Protein AF-0000000072549906 (afdb_homodimer)

pLDDT: mean 95.39, std 4.17, range [76.5, 98.88]

Secondary structure (DSSP, 8-state):
--HHHHHHHHHHHHHHHT-HHHHHHTEEEEEEEEE-SSSTT-EEEESHHHHHHHHHHHHHHTTT--EEEEEEEEEETTEEEEEEEEEEE-TTS-EEEEEEEEEEEEETTEEEEEEEEETTHHHHHHHH-/--HHHHHHHHHHHHHHHT-HHHHHHTEEEEEEEEE-SSSTT-EEEESHHHHHHHHHHHHHHTTT--EEEEEEEEEETTEEEEEEEEEEE-TTS-EEEEEEEEEEEEETTEEEEEEEEETTHHHHHHHH-

InterPro domains:
  IPR032710 NTF2-like domain superfamily [SSF54427] (1-128)
  IPR037401 SnoaL-like domain [PF12680] (10-114)

Organism: Streptococcus suis (strain BM407) (NCBI:txid568814)

Radius of gyration: 18.79 Å; Cα contacts (8 Å, |Δi|>4): 533; chains: 2; bounding box: 38×52×46 Å

Foldseek 3Di:
DDLLVVLVVQLQVCQVVVNLVSNCVQADQQEWEAADADAPLGGIQTGSVSVVVSVVLQCVQQVNFWHKAFPDWDDDDQKIKTWIWIWGAGPVGDIGTWIWIKMFGDDPSHTRYIYIGTPDRVVVRVSSD/DDLLVVLVVQLQVCQVVVNLVSNCVQADQQEWEAADADAPLGGIQTGSVSVVVSVVLQCVQQVNFWHKAFPDWDDDDQKIKTWIWIWGAGPVGDIGTWIWIKMFGDDPSHTRYIYIGTPDRVVVRVSSD

Structure (mmCIF, N/CA/C/O backbone):
data_AF-0000000072549906-model_v1
#
loop_
_entity.id
_entity.type
_entity.pdbx_description
1 polymer 'SnoaL-like domain-containing protein'
#
loop_
_atom_site.group_PDB
_atom_site.id
_atom_site.type_symbol
_atom_site.label_atom_id
_atom_site.label_alt_id
_atom_site.label_comp_id
_atom_site.label_asym_id
_atom_site.label_entity_id
_atom_site.label_seq_id
_atom_site.pdbx_PDB_ins_code
_atom_site.Cartn_x
_atom_site.Cartn_y
_atom_site.Cartn_z
_atom_site.occupancy
_atom_site.B_iso_or_equiv
_atom_site.auth_seq_id
_atom_site.auth_comp_id
_atom_site.auth_asym_id
_atom_site.auth_atom_id
_atom_site.pdbx_PDB_model_num
ATOM 1 N N . MET A 1 1 ? -20.172 -2.719 0.923 1 84.06 1 MET A N 1
ATOM 2 C CA . MET A 1 1 ? -18.828 -2.945 0.388 1 84.06 1 MET A CA 1
ATOM 3 C C . MET A 1 1 ? -18.703 -2.363 -1.016 1 84.06 1 MET A C 1
ATOM 5 O O . MET A 1 1 ? -19.625 -2.457 -1.82 1 84.06 1 MET A O 1
ATOM 9 N N . SER A 1 2 ? -17.578 -1.661 -1.215 1 90.44 2 SER A N 1
ATOM 10 C CA . SER A 1 2 ? -17.391 -1.033 -2.518 1 90.44 2 SER A CA 1
ATOM 11 C C . SER A 1 2 ? -17.188 -2.076 -3.613 1 90.44 2 SER A C 1
ATOM 13 O O . SER A 1 2 ? -16.812 -3.213 -3.332 1 90.44 2 SER A O 1
ATOM 15 N N . THR A 1 3 ? -17.531 -1.772 -4.809 1 95.25 3 THR A N 1
ATOM 16 C CA . THR A 1 3 ? -17.328 -2.646 -5.957 1 95.25 3 THR A CA 1
ATOM 17 C C . THR A 1 3 ? -15.867 -3.072 -6.066 1 95.25 3 THR A C 1
ATOM 19 O O . THR A 1 3 ? -15.57 -4.23 -6.371 1 95.25 3 THR A O 1
ATOM 22 N N . ASN A 1 4 ? -14.977 -2.172 -5.809 1 97.25 4 ASN A N 1
ATOM 23 C CA . ASN A 1 4 ? -13.547 -2.488 -5.867 1 97.25 4 ASN A CA 1
ATOM 24 C C . ASN A 1 4 ? -13.172 -3.566 -4.852 1 97.25 4 ASN A C 1
ATOM 26 O O . ASN A 1 4 ? -12.43 -4.492 -5.172 1 97.25 4 ASN A O 1
ATOM 30 N N . LEU A 1 5 ? -13.672 -3.467 -3.641 1 97.62 5 LEU A N 1
ATOM 31 C CA . LEU A 1 5 ? -13.359 -4.445 -2.605 1 97.62 5 LEU A CA 1
ATOM 32 C C . LEU A 1 5 ? -14.016 -5.789 -2.906 1 97.62 5 LEU A C 1
ATOM 34 O O . LEU A 1 5 ? -13.461 -6.84 -2.578 1 97.62 5 LEU A O 1
ATOM 38 N N . GLU A 1 6 ? -15.141 -5.738 -3.559 1 97.88 6 GLU A N 1
ATOM 39 C CA . GLU A 1 6 ? -15.773 -6.984 -3.979 1 97.88 6 GLU A CA 1
ATOM 40 C C . GLU A 1 6 ? -14.906 -7.734 -4.984 1 97.88 6 GLU A C 1
ATOM 42 O O . GLU A 1 6 ? -14.758 -8.953 -4.902 1 97.88 6 GLU A O 1
ATOM 47 N N . ILE A 1 7 ? -14.398 -6.988 -5.973 1 98.25 7 ILE A N 1
ATOM 48 C CA . ILE A 1 7 ? -13.508 -7.578 -6.969 1 98.25 7 ILE A CA 1
ATOM 49 C C . ILE A 1 7 ? -12.281 -8.164 -6.277 1 98.25 7 ILE A C 1
ATOM 51 O O . ILE A 1 7 ? -11.883 -9.297 -6.551 1 98.25 7 ILE A O 1
ATOM 55 N N . PHE A 1 8 ? -11.719 -7.465 -5.387 1 98.69 8 PHE A N 1
ATOM 56 C CA . PHE A 1 8 ? -10.555 -7.953 -4.652 1 98.69 8 PHE A CA 1
ATOM 57 C C . PHE A 1 8 ? -10.898 -9.219 -3.873 1 98.69 8 PHE A C 1
ATOM 59 O O . PHE A 1 8 ? -10.117 -10.164 -3.842 1 98.69 8 PHE A O 1
ATOM 66 N N . ASN A 1 9 ? -12.016 -9.148 -3.18 1 98.25 9 ASN A N 1
ATOM 67 C CA . ASN A 1 9 ? -12.398 -10.305 -2.381 1 98.25 9 ASN A CA 1
ATOM 68 C C . ASN A 1 9 ? -12.547 -11.555 -3.244 1 98.25 9 ASN A C 1
ATOM 70 O O . ASN A 1 9 ? -12.172 -12.648 -2.822 1 98.25 9 ASN A O 1
ATOM 74 N N . ALA A 1 10 ? -13.102 -11.367 -4.418 1 98.31 10 ALA A N 1
ATOM 75 C CA . ALA A 1 10 ? -13.18 -12.484 -5.348 1 98.31 10 ALA A CA 1
ATOM 76 C C . ALA A 1 10 ? -11.781 -12.984 -5.723 1 98.31 10 ALA A C 1
ATOM 78 O O . ALA A 1 10 ? -11.531 -14.195 -5.727 1 98.31 10 ALA A O 1
ATOM 79 N N . TYR A 1 11 ? -10.922 -12.055 -6.055 1 98.56 11 TYR A N 1
ATOM 80 C CA . TYR A 1 11 ? -9.531 -12.367 -6.344 1 98.56 11 TYR A CA 1
ATOM 81 C C . TYR A 1 11 ? -8.883 -13.109 -5.184 1 98.56 11 TYR A C 1
ATOM 83 O O . TYR A 1 11 ? -8.289 -14.18 -5.375 1 98.56 11 TYR A O 1
ATOM 91 N N . ASN A 1 12 ? -9 -12.57 -4.008 1 98.19 12 ASN A N 1
ATOM 92 C CA . ASN A 1 12 ? -8.367 -13.117 -2.812 1 98.19 12 ASN A CA 1
ATOM 93 C C . ASN A 1 12 ? -8.906 -14.516 -2.49 1 98.19 12 ASN A C 1
ATOM 95 O O . ASN A 1 12 ? -8.133 -15.406 -2.137 1 98.19 12 ASN A O 1
ATOM 99 N N . ASN A 1 13 ? -10.234 -14.688 -2.551 1 97.81 13 ASN A N 1
ATOM 100 C CA . ASN A 1 13 ? -10.844 -15.992 -2.305 1 97.81 13 ASN A CA 1
ATOM 101 C C . ASN A 1 13 ? -10.336 -17.047 -3.283 1 97.81 13 ASN A C 1
ATOM 103 O O . ASN A 1 13 ? -10.062 -18.188 -2.893 1 97.81 13 ASN A O 1
ATOM 107 N N . ALA A 1 14 ? -10.227 -16.672 -4.535 1 97.38 14 ALA A N 1
ATOM 108 C CA . ALA A 1 14 ? -9.703 -17.578 -5.551 1 97.38 14 ALA A CA 1
ATOM 109 C C . ALA A 1 14 ? -8.25 -17.938 -5.27 1 97.38 14 ALA A C 1
ATOM 111 O O . ALA A 1 14 ? -7.844 -19.078 -5.441 1 97.38 14 ALA A O 1
ATOM 112 N N . LEU A 1 15 ? -7.484 -16.969 -4.883 1 94.88 15 LEU A N 1
ATOM 113 C CA . LEU A 1 15 ? -6.082 -17.172 -4.539 1 94.88 15 LEU A CA 1
ATOM 114 C C . LEU A 1 15 ? -5.938 -18.188 -3.402 1 94.88 15 LEU A C 1
ATOM 116 O O . LEU A 1 15 ? -5.156 -19.125 -3.506 1 94.88 15 LEU A O 1
ATOM 120 N N . ILE A 1 16 ? -6.703 -18.031 -2.318 1 93.25 16 ILE A N 1
ATOM 121 C CA . ILE A 1 16 ? -6.68 -18.906 -1.146 1 93.25 16 ILE A CA 1
ATOM 122 C C . ILE A 1 16 ? -7.055 -20.328 -1.551 1 93.25 16 ILE A C 1
ATOM 124 O O . ILE A 1 16 ? -6.449 -21.297 -1.081 1 93.25 16 ILE A O 1
ATOM 128 N N . ALA A 1 17 ? -7.934 -20.406 -2.457 1 94.12 17 ALA A N 1
ATOM 129 C CA . ALA A 1 17 ?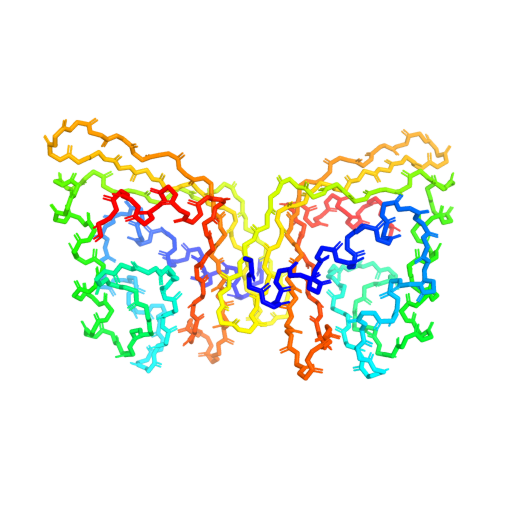 -8.445 -21.719 -2.885 1 94.12 17 ALA A CA 1
ATOM 130 C C . ALA A 1 17 ? -7.512 -22.359 -3.902 1 94.12 17 ALA A C 1
ATOM 132 O O . ALA A 1 17 ? -7.68 -23.531 -4.25 1 94.12 17 ALA A O 1
ATOM 133 N N . GLY A 1 18 ? -6.578 -21.609 -4.43 1 91.25 18 GLY A N 1
ATOM 134 C CA . GLY A 1 18 ? -5.734 -22.094 -5.504 1 91.25 18 GLY A CA 1
ATOM 135 C C . GLY A 1 18 ? -6.469 -22.25 -6.82 1 91.25 18 GLY A C 1
ATOM 136 O O . GLY A 1 18 ? -6.102 -23.094 -7.648 1 91.25 18 GLY A O 1
ATOM 137 N N . ASP A 1 19 ? -7.555 -21.562 -6.957 1 94.62 19 ASP A N 1
ATOM 138 C CA . ASP A 1 19 ? -8.359 -21.578 -8.172 1 94.62 19 ASP A CA 1
ATOM 139 C C . ASP A 1 19 ? -7.91 -20.5 -9.156 1 94.62 19 ASP A C 1
ATOM 141 O O . ASP A 1 19 ? -8.516 -19.422 -9.227 1 94.62 19 ASP A O 1
ATOM 145 N N . PHE A 1 20 ? -6.938 -20.781 -9.953 1 93.25 20 PHE A N 1
ATOM 146 C CA . PHE A 1 20 ? -6.312 -19.781 -10.82 1 93.25 20 PHE A CA 1
ATOM 147 C C . PHE A 1 20 ? -7.27 -19.359 -11.93 1 93.25 20 PHE A C 1
ATOM 149 O O . PHE A 1 20 ? -7.242 -18.203 -12.375 1 93.25 20 PHE A O 1
ATOM 156 N N . ALA A 1 21 ? -8.086 -20.328 -12.414 1 96 21 ALA A N 1
ATOM 157 C CA . ALA A 1 21 ? -9.078 -19.938 -13.414 1 96 21 ALA A CA 1
ATOM 158 C C . ALA A 1 21 ? -9.969 -18.812 -12.906 1 96 21 ALA A C 1
ATOM 160 O O . ALA A 1 21 ? -10.133 -17.781 -13.57 1 96 21 ALA A O 1
ATOM 161 N N . ALA A 1 22 ? -10.539 -18.953 -11.734 1 97.19 22 ALA A N 1
ATOM 162 C CA . ALA A 1 22 ? -11.375 -17.922 -11.109 1 97.19 22 ALA A CA 1
ATOM 163 C C . ALA A 1 22 ? -10.57 -16.656 -10.836 1 97.19 22 ALA A C 1
ATOM 165 O O . ALA A 1 22 ? -11.086 -15.539 -10.969 1 97.19 22 ALA A O 1
ATOM 166 N N . LEU A 1 23 ? -9.336 -16.812 -10.391 1 97.62 23 LEU A N 1
ATOM 167 C CA . LEU A 1 23 ? -8.445 -15.688 -10.125 1 97.62 23 LEU A CA 1
ATOM 168 C C . LEU A 1 23 ? -8.289 -14.82 -11.367 1 97.62 23 LEU A C 1
ATOM 170 O O . LEU A 1 23 ? -8.469 -13.602 -11.312 1 97.62 23 LEU A O 1
ATOM 174 N N . PHE A 1 24 ? -8.008 -15.406 -12.469 1 97.94 24 PHE A N 1
ATOM 175 C CA . PHE A 1 24 ? -7.734 -14.68 -13.703 1 97.94 24 PHE A CA 1
ATOM 176 C C . PHE A 1 24 ? -9.008 -14.055 -14.25 1 97.94 24 PHE A C 1
ATOM 178 O O . PHE A 1 24 ? -8.953 -13.062 -14.984 1 97.94 24 PHE A O 1
ATOM 185 N N . GLU A 1 25 ? -10.164 -14.617 -13.914 1 98 25 GLU A N 1
ATOM 186 C CA . GLU A 1 25 ? -11.43 -14.016 -14.312 1 98 25 GLU A CA 1
ATOM 187 C C . GLU A 1 25 ? -11.594 -12.625 -13.695 1 98 25 GLU A C 1
ATOM 189 O O . GLU A 1 25 ? -12.305 -11.781 -14.242 1 98 25 GLU A O 1
ATOM 194 N N . THR A 1 26 ? -10.93 -12.359 -12.555 1 98.56 26 THR A N 1
ATOM 195 C CA . THR A 1 26 ? -11.031 -11.055 -11.898 1 98.56 26 THR A CA 1
ATOM 196 C C . THR A 1 26 ? -10.109 -10.039 -12.562 1 98.56 26 THR A C 1
ATOM 198 O O . THR A 1 26 ? -10.164 -8.852 -12.25 1 98.56 26 THR A O 1
ATOM 201 N N . MET A 1 27 ? -9.297 -10.461 -13.5 1 98.62 27 MET A N 1
ATOM 202 C CA . MET A 1 27 ? -8.258 -9.609 -14.07 1 98.62 27 MET A CA 1
ATOM 203 C C . MET A 1 27 ? -8.578 -9.25 -15.516 1 98.62 27 MET A C 1
ATOM 205 O O . MET A 1 27 ? -9.203 -10.031 -16.234 1 98.62 27 MET A O 1
ATOM 209 N N . ALA A 1 28 ? -8.172 -8.109 -15.938 1 98.62 28 ALA A N 1
ATOM 210 C CA . ALA A 1 28 ? -8.234 -7.723 -17.344 1 98.62 28 ALA A CA 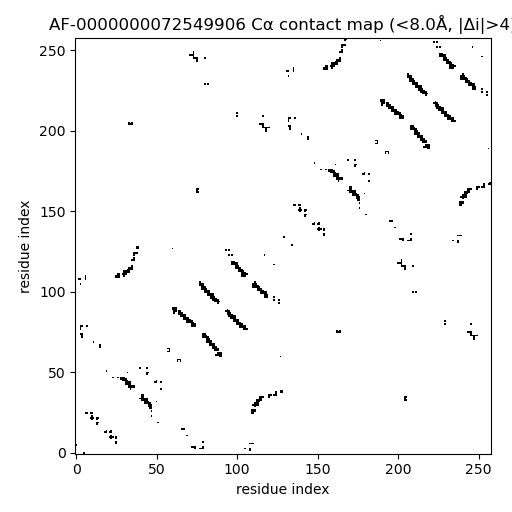1
ATOM 211 C C . ALA A 1 28 ? -7.316 -8.594 -18.188 1 98.62 28 ALA A C 1
ATOM 213 O O . ALA A 1 28 ? -6.297 -9.094 -17.703 1 98.62 28 ALA A O 1
ATOM 214 N N . ASP A 1 29 ? -7.562 -8.688 -19.469 1 97.25 29 ASP A N 1
ATOM 215 C CA . ASP A 1 29 ? -6.75 -9.5 -20.359 1 97.25 29 ASP A CA 1
ATOM 216 C C . ASP A 1 29 ? -5.34 -8.93 -20.5 1 97.25 29 ASP A C 1
ATOM 218 O O . ASP A 1 29 ? -4.375 -9.68 -20.656 1 97.25 29 ASP A O 1
ATOM 222 N N . ASP A 1 30 ? -5.281 -7.633 -20.422 1 97.56 30 ASP A N 1
ATOM 223 C CA . ASP A 1 30 ? -3.984 -6.977 -20.547 1 97.56 30 ASP A CA 1
ATOM 224 C C . ASP A 1 30 ? -3.436 -6.57 -19.188 1 97.56 30 ASP A C 1
ATOM 226 O O . ASP A 1 30 ? -2.799 -5.523 -19.047 1 97.56 30 ASP A O 1
ATOM 230 N N . ILE A 1 31 ? -3.75 -7.316 -18.188 1 98.5 31 ILE A N 1
ATOM 231 C CA . ILE A 1 31 ? -3.254 -7.117 -16.828 1 98.5 31 ILE A CA 1
ATOM 232 C C . ILE A 1 31 ? -1.749 -6.859 -16.859 1 98.5 31 ILE A C 1
ATOM 234 O O . ILE A 1 31 ? -1.021 -7.496 -17.625 1 98.5 31 ILE A O 1
ATOM 238 N N . ILE A 1 32 ? -1.307 -5.887 -16.109 1 98.5 32 ILE A N 1
ATOM 239 C CA . ILE A 1 32 ? 0.109 -5.609 -15.898 1 98.5 32 ILE A CA 1
ATOM 240 C C . ILE A 1 32 ? 0.473 -5.887 -14.438 1 98.5 32 ILE A C 1
ATOM 242 O O . ILE A 1 32 ? -0.136 -5.328 -13.523 1 98.5 32 ILE A O 1
ATOM 246 N N . TRP A 1 33 ? 1.388 -6.707 -14.234 1 98.12 33 TRP A N 1
ATOM 247 C CA . TRP A 1 33 ? 1.886 -7.117 -12.922 1 98.12 33 TRP A CA 1
ATOM 248 C C . TRP A 1 33 ? 3.326 -6.656 -12.719 1 98.12 33 TRP A C 1
ATOM 250 O O . TRP A 1 33 ? 4.227 -7.066 -13.461 1 98.12 33 TRP A O 1
ATOM 260 N N . HIS A 1 34 ? 3.529 -5.762 -11.734 1 98 34 HIS A N 1
ATOM 261 C CA . HIS A 1 34 ? 4.859 -5.227 -11.477 1 98 34 HIS A CA 1
ATOM 262 C C . HIS A 1 34 ? 5.531 -5.961 -10.32 1 98 34 HIS A C 1
ATOM 264 O O . HIS A 1 34 ? 5.316 -5.617 -9.148 1 98 34 HIS A O 1
ATOM 270 N N . GLN A 1 35 ? 6.332 -6.922 -10.656 1 95.19 35 GLN A N 1
ATOM 271 C CA . GLN A 1 35 ? 7.141 -7.66 -9.695 1 95.19 35 GLN A CA 1
ATOM 272 C C . GLN A 1 35 ? 8.422 -6.898 -9.352 1 95.19 35 GLN A C 1
ATOM 274 O O . GLN A 1 35 ? 9.266 -6.668 -10.219 1 95.19 35 GLN A O 1
ATOM 279 N N . PRO A 1 36 ? 8.523 -6.559 -8.102 1 92.62 36 PRO A N 1
ATOM 280 C CA . PRO A 1 36 ? 9.727 -5.812 -7.738 1 92.62 36 PRO A CA 1
ATOM 281 C C . PRO A 1 36 ? 10.961 -6.703 -7.621 1 92.62 36 PRO A C 1
ATOM 283 O O . PRO A 1 36 ? 10.852 -7.93 -7.711 1 92.62 36 PRO A O 1
ATOM 286 N N . GLY A 1 37 ? 12.109 -5.91 -7.434 1 89.31 37 GLY A N 1
ATOM 287 C CA . GLY A 1 37 ? 13.32 -6.617 -7.047 1 89.31 37 GLY A CA 1
ATOM 288 C C . GLY A 1 37 ? 14.289 -6.805 -8.195 1 89.31 37 GLY A C 1
ATOM 289 O O . GLY A 1 37 ? 14.109 -6.23 -9.273 1 89.31 37 GLY A O 1
ATOM 290 N N . ASN A 1 38 ? 15.32 -7.43 -7.805 1 83.81 38 ASN A N 1
ATOM 291 C CA . ASN A 1 38 ? 16.422 -7.758 -8.703 1 83.81 38 ASN A CA 1
ATOM 292 C C . ASN A 1 38 ? 16.672 -9.258 -8.773 1 83.81 38 ASN A C 1
ATOM 294 O O . ASN A 1 38 ? 17.75 -9.734 -8.422 1 83.81 38 ASN A O 1
ATOM 298 N N . HIS A 1 39 ? 15.703 -9.984 -9.117 1 80.94 39 HIS A N 1
ATOM 299 C CA . HIS A 1 39 ? 15.82 -11.43 -9.25 1 80.94 39 HIS A CA 1
ATOM 300 C C . HIS A 1 39 ? 15.258 -11.906 -10.586 1 80.94 39 HIS A C 1
ATOM 302 O O . HIS A 1 39 ? 14.727 -11.109 -11.367 1 80.94 39 HIS A O 1
ATOM 308 N N . SER A 1 40 ? 15.344 -13.117 -10.867 1 76.75 40 SER A N 1
ATOM 309 C CA . SER A 1 40 ? 15.102 -13.664 -12.203 1 76.75 40 SER A CA 1
ATOM 310 C C . SER A 1 40 ? 13.664 -13.43 -12.641 1 76.75 40 SER A C 1
ATOM 312 O O . SER A 1 40 ? 13.383 -13.344 -13.844 1 76.75 40 SER A O 1
ATOM 314 N N . THR A 1 41 ? 12.828 -13.188 -11.695 1 80.19 41 THR A N 1
ATOM 315 C CA . THR A 1 41 ? 11.422 -13.078 -12.07 1 80.19 41 THR A CA 1
ATOM 316 C C . THR A 1 41 ? 10.906 -11.656 -11.82 1 80.19 41 THR A C 1
ATOM 318 O O . THR A 1 41 ? 9.703 -11.422 -11.844 1 80.19 41 THR A O 1
ATOM 321 N N . SER A 1 42 ? 11.883 -10.828 -11.602 1 88.25 42 SER A N 1
ATOM 322 C CA . SER A 1 42 ? 11.484 -9.438 -11.414 1 88.25 42 SER A CA 1
ATOM 323 C C . SER A 1 42 ? 11.102 -8.781 -12.734 1 88.25 42 SER A C 1
ATOM 325 O O . SER A 1 42 ? 11.492 -9.258 -13.805 1 88.25 42 SER A O 1
ATOM 327 N N . GLY A 1 43 ? 10.258 -7.68 -12.602 1 91.88 43 GLY A N 1
ATOM 328 C CA . GLY A 1 43 ? 9.859 -6.918 -13.773 1 91.88 43 GLY A CA 1
ATOM 329 C C . GLY A 1 43 ? 8.375 -7.023 -14.07 1 91.88 43 GLY A C 1
ATOM 330 O O . GLY A 1 43 ? 7.629 -7.664 -13.328 1 91.88 43 GLY A O 1
ATOM 331 N N . ALA A 1 44 ? 8 -6.406 -15.148 1 95.62 44 ALA A N 1
ATOM 332 C CA . ALA A 1 44 ? 6.59 -6.371 -15.516 1 95.62 44 ALA A CA 1
ATOM 333 C C . ALA A 1 44 ? 6.184 -7.637 -16.266 1 95.62 44 ALA A C 1
ATOM 335 O O . ALA A 1 44 ? 6.895 -8.086 -17.172 1 95.62 44 ALA A O 1
ATOM 336 N N . LYS A 1 45 ? 5.168 -8.281 -15.781 1 96.94 45 LYS A N 1
ATOM 337 C CA . LYS A 1 45 ? 4.48 -9.359 -16.484 1 96.94 45 LYS A CA 1
ATOM 338 C C . LYS A 1 45 ? 3.184 -8.867 -17.125 1 96.94 45 LYS A C 1
ATOM 340 O O . LYS A 1 45 ? 2.291 -8.383 -16.422 1 96.94 45 LYS A O 1
ATOM 345 N N . ILE A 1 46 ? 3.092 -9.062 -18.453 1 97.5 46 ILE A N 1
ATOM 346 C CA . ILE A 1 46 ? 1.949 -8.5 -19.156 1 97.5 46 ILE A CA 1
ATOM 347 C C . ILE A 1 46 ? 1.102 -9.625 -19.75 1 97.5 46 ILE A C 1
ATOM 349 O O . ILE A 1 46 ? 1.604 -10.461 -20.5 1 97.5 46 ILE A O 1
ATOM 353 N N . GLY A 1 47 ? -0.128 -9.594 -19.359 1 97.69 47 GLY A N 1
ATOM 354 C CA . GLY A 1 47 ? -1.069 -10.586 -19.875 1 97.69 47 GLY A CA 1
ATOM 355 C C . GLY A 1 47 ? -1.233 -11.781 -18.953 1 97.69 47 GLY A C 1
ATOM 356 O O . GLY A 1 47 ? -0.334 -12.094 -18.172 1 97.69 47 GLY A O 1
ATOM 357 N N . LYS A 1 48 ? -2.324 -12.438 -19.109 1 97.38 48 LYS A N 1
ATOM 358 C CA . LYS A 1 48 ? -2.717 -13.5 -18.188 1 97.38 48 LYS A CA 1
ATOM 359 C C . LYS A 1 48 ? -1.823 -14.727 -18.359 1 97.38 48 LYS A C 1
ATOM 361 O O . LYS A 1 48 ? -1.477 -15.383 -17.375 1 97.38 48 LYS A O 1
ATOM 366 N N . GLU A 1 49 ? -1.461 -15.023 -19.5 1 95.94 49 GLU A N 1
ATOM 367 C CA . GLU A 1 49 ? -0.618 -16.188 -19.75 1 95.94 49 GLU A CA 1
ATOM 368 C C . GLU A 1 49 ? 0.753 -16.031 -19.094 1 95.94 49 GLU A C 1
ATOM 370 O O . GLU A 1 49 ? 1.223 -16.922 -18.391 1 95.94 49 GLU A O 1
ATOM 375 N N . VAL A 1 50 ? 1.352 -14.859 -19.391 1 96.19 50 VAL A N 1
ATOM 376 C CA . VAL A 1 50 ? 2.66 -14.562 -18.812 1 96.19 50 VAL A CA 1
ATOM 377 C C . VAL A 1 50 ? 2.566 -14.547 -17.297 1 96.19 50 VAL A C 1
ATOM 379 O O . VAL A 1 50 ? 3.426 -15.109 -16.609 1 96.19 50 VAL A O 1
ATOM 382 N N . LEU A 1 51 ? 1.523 -13.961 -16.766 1 96.12 51 LEU A N 1
ATOM 383 C CA . LEU A 1 51 ? 1.323 -13.891 -15.32 1 96.12 51 LEU A CA 1
ATOM 384 C C . LEU A 1 51 ? 1.133 -15.281 -14.734 1 96.12 51 LEU A C 1
ATOM 386 O O . LEU A 1 51 ? 1.686 -15.594 -13.672 1 96.12 51 LEU A O 1
ATOM 390 N N . GLY A 1 52 ? 0.337 -16.094 -15.367 1 94.62 52 GLY A N 1
ATOM 391 C CA . GLY A 1 52 ? 0.141 -17.453 -14.906 1 94.62 52 GLY A CA 1
ATOM 392 C C . GLY A 1 52 ? 1.439 -18.234 -14.75 1 94.62 52 GLY A C 1
ATOM 393 O O . GLY A 1 52 ? 1.66 -18.891 -13.734 1 94.62 52 GLY A O 1
ATOM 394 N N . ALA A 1 53 ? 2.262 -18.156 -15.758 1 94 53 ALA A N 1
ATOM 395 C CA . ALA A 1 53 ? 3.566 -18.812 -15.703 1 94 53 ALA A CA 1
ATOM 396 C C . ALA A 1 53 ? 4.41 -18.266 -14.562 1 94 53 ALA A C 1
ATOM 398 O O . ALA A 1 53 ? 5.109 -19.016 -13.875 1 94 53 ALA A O 1
ATOM 399 N N . HIS A 1 54 ? 4.344 -16.969 -14.367 1 93.5 54 HIS A N 1
ATOM 400 C CA . HIS A 1 54 ? 5.086 -16.297 -13.305 1 93.5 54 HIS A CA 1
ATOM 401 C C . HIS A 1 54 ? 4.633 -16.781 -11.93 1 93.5 54 HIS A C 1
ATOM 403 O O . HIS A 1 54 ? 5.461 -17.156 -11.102 1 93.5 54 HIS A O 1
ATOM 409 N N . LEU A 1 55 ? 3.369 -16.828 -11.727 1 91.88 55 LEU A N 1
ATOM 410 C CA . LEU A 1 55 ? 2.822 -17.266 -10.445 1 91.88 55 LEU A CA 1
ATOM 411 C C . LEU A 1 55 ? 3.162 -18.719 -10.172 1 91.88 55 LEU A C 1
ATOM 413 O O . LEU A 1 55 ? 3.406 -19.109 -9.023 1 91.88 55 LEU A O 1
ATOM 417 N N . ALA A 1 56 ? 3.223 -19.516 -11.164 1 90.12 56 ALA A N 1
ATOM 418 C CA . ALA A 1 56 ? 3.561 -20.938 -11.039 1 90.12 56 ALA A CA 1
ATOM 419 C C . ALA A 1 56 ? 4.992 -21.109 -10.547 1 90.12 56 ALA A C 1
ATOM 421 O O . ALA A 1 56 ? 5.293 -22.078 -9.836 1 90.12 56 ALA A O 1
ATOM 422 N N . THR A 1 57 ? 5.824 -20.188 -10.898 1 90.5 57 THR A N 1
ATOM 423 C CA . THR A 1 57 ? 7.223 -20.297 -10.5 1 90.5 57 THR A CA 1
ATOM 424 C C . THR A 1 57 ? 7.359 -20.219 -8.984 1 90.5 57 THR A C 1
ATOM 426 O O . THR A 1 57 ? 8.227 -20.875 -8.406 1 90.5 57 THR A O 1
ATOM 429 N N . PHE A 1 58 ? 6.539 -19.469 -8.297 1 89.69 58 PHE A N 1
ATOM 430 C CA . PHE A 1 58 ? 6.605 -19.359 -6.844 1 89.69 58 PHE A CA 1
ATOM 431 C C . PHE A 1 58 ? 6.223 -20.672 -6.18 1 89.69 58 PHE A C 1
ATOM 433 O O . PHE A 1 58 ? 6.848 -21.094 -5.199 1 89.69 58 PHE A O 1
ATOM 440 N N . ALA A 1 59 ? 5.184 -21.297 -6.715 1 88.94 59 ALA A N 1
ATOM 441 C CA . ALA A 1 59 ? 4.793 -22.609 -6.219 1 88.94 59 ALA A CA 1
ATOM 442 C C . ALA A 1 59 ? 5.918 -23.625 -6.402 1 88.94 59 ALA A C 1
ATOM 444 O O . ALA A 1 59 ? 6.215 -24.391 -5.492 1 88.94 59 ALA A O 1
ATOM 445 N N . GLU A 1 60 ? 6.516 -23.547 -7.547 1 91.06 60 GLU A N 1
ATOM 446 C CA . GLU A 1 60 ? 7.586 -24.484 -7.867 1 91.06 60 GLU A CA 1
ATOM 447 C C . GLU A 1 60 ? 8.781 -24.297 -6.938 1 91.06 60 GLU A C 1
ATOM 449 O O . GLU A 1 60 ? 9.32 -25.266 -6.398 1 91.06 60 GLU A O 1
ATOM 454 N N . LYS A 1 61 ? 9.117 -23.078 -6.684 1 91.5 61 LYS A N 1
ATOM 455 C CA . LYS A 1 61 ? 10.32 -22.766 -5.91 1 91.5 61 LYS A CA 1
ATOM 456 C C . LYS A 1 61 ? 10.109 -23.047 -4.426 1 91.5 61 LYS A C 1
ATOM 458 O O . LYS A 1 61 ? 11.07 -23.109 -3.656 1 91.5 61 LYS A O 1
ATOM 463 N N . THR A 1 62 ? 8.914 -23.234 -4.027 1 94.25 62 THR A N 1
ATOM 464 C CA . THR A 1 62 ? 8.625 -23.453 -2.613 1 94.25 62 THR A CA 1
ATOM 465 C C . THR A 1 62 ? 7.934 -24.797 -2.396 1 94.25 62 THR A C 1
ATOM 467 O O . THR A 1 62 ? 7.312 -25.016 -1.357 1 94.25 62 THR A O 1
ATOM 470 N N . ASN A 1 63 ? 7.922 -25.625 -3.43 1 92.19 63 ASN A N 1
ATOM 471 C CA . ASN A 1 63 ? 7.297 -26.938 -3.369 1 92.19 63 ASN A CA 1
ATOM 472 C C . ASN A 1 63 ? 5.824 -26.844 -2.975 1 92.19 63 ASN A C 1
ATOM 474 O O . ASN A 1 63 ? 5.363 -27.578 -2.102 1 92.19 63 ASN A O 1
ATOM 478 N N . GLY A 1 64 ? 5.203 -25.812 -3.418 1 92.56 64 GLY A N 1
ATOM 479 C CA . GLY A 1 64 ? 3.762 -25.672 -3.287 1 92.56 64 GLY A CA 1
ATOM 480 C C . GLY A 1 64 ? 3.342 -25.047 -1.973 1 92.56 64 GLY A C 1
ATOM 481 O O . GLY A 1 64 ? 2.15 -24.969 -1.663 1 92.56 64 GLY A O 1
ATOM 482 N N . THR A 1 65 ? 4.293 -24.5 -1.192 1 94.81 65 THR A N 1
ATOM 483 C CA . THR A 1 65 ? 3.938 -24 0.131 1 94.81 65 THR A CA 1
ATOM 484 C C . THR A 1 65 ? 3.715 -22.484 0.098 1 94.81 65 THR A C 1
ATOM 486 O O . THR A 1 65 ? 3.293 -21.906 1.093 1 94.81 65 THR A O 1
ATOM 489 N N . PHE A 1 66 ? 3.963 -21.891 -1.008 1 94.88 66 PHE A N 1
ATOM 490 C CA . PHE A 1 66 ? 3.834 -20.438 -1.098 1 94.88 66 PHE A CA 1
ATOM 491 C C . PHE A 1 66 ? 2.391 -20.016 -0.859 1 94.88 66 PHE A C 1
ATOM 493 O O . PHE A 1 66 ? 1.463 -20.594 -1.428 1 94.88 66 PHE A O 1
ATOM 500 N N . LYS A 1 67 ? 2.221 -19.016 -0.008 1 95.75 67 LYS A N 1
ATOM 501 C CA . LYS A 1 67 ? 0.914 -18.453 0.318 1 95.75 67 LYS A CA 1
ATOM 502 C C . LYS A 1 67 ? 1.002 -16.953 0.526 1 95.75 67 LYS A C 1
ATOM 504 O O . LYS A 1 67 ? 2.02 -16.438 1.003 1 95.75 67 LYS A O 1
ATOM 509 N N . VAL A 1 68 ? -0.045 -16.359 0.142 1 96.56 68 VAL A N 1
ATOM 510 C CA . VAL A 1 68 ? -0.243 -14.953 0.477 1 96.56 68 VAL A CA 1
ATOM 511 C C . VAL A 1 68 ? -1.438 -14.805 1.417 1 96.56 68 VAL A C 1
ATOM 513 O O . VAL A 1 68 ? -2.551 -15.227 1.085 1 96.56 68 VAL A O 1
ATOM 516 N N . VAL A 1 69 ? -1.231 -14.297 2.564 1 97.56 69 VAL A N 1
ATOM 517 C CA . VAL A 1 69 ? -2.273 -14.062 3.559 1 97.56 69 VAL A CA 1
ATOM 518 C C . VAL A 1 69 ? -2.605 -12.57 3.615 1 97.56 69 VAL A C 1
ATOM 520 O O . VAL A 1 69 ? -1.735 -11.75 3.898 1 97.56 69 VAL A O 1
ATOM 523 N N . THR A 1 70 ? -3.836 -12.289 3.326 1 98.5 70 THR A N 1
ATOM 524 C CA . THR A 1 70 ? -4.27 -10.898 3.459 1 98.5 70 THR A CA 1
ATOM 525 C C . THR A 1 70 ? -4.59 -10.57 4.914 1 98.5 70 THR A C 1
ATOM 527 O O . THR A 1 70 ? -5.484 -11.18 5.508 1 98.5 70 THR A O 1
ATOM 530 N N . ASN A 1 71 ? -3.881 -9.617 5.477 1 98.56 71 ASN A N 1
ATOM 531 C CA . ASN A 1 71 ? -4.141 -9.18 6.844 1 98.56 71 ASN A CA 1
ATOM 532 C C . ASN A 1 71 ? -5.312 -8.203 6.906 1 98.56 71 ASN A C 1
ATOM 534 O O . ASN A 1 71 ? -6.164 -8.312 7.789 1 98.56 71 ASN A O 1
ATOM 538 N N . TRP A 1 72 ? -5.32 -7.234 6.082 1 98.38 72 TRP A N 1
ATOM 539 C CA . TRP A 1 72 ? -6.426 -6.297 5.895 1 98.38 72 TRP A CA 1
ATOM 540 C C . TRP A 1 72 ? -6.344 -5.625 4.527 1 98.38 72 TRP A C 1
ATOM 542 O O . TRP A 1 72 ? -5.32 -5.715 3.846 1 98.38 72 TRP A O 1
ATOM 552 N N . VAL A 1 73 ? -7.41 -5.078 4.082 1 98.5 73 VAL A N 1
ATOM 553 C CA . VAL A 1 73 ? -7.508 -4.449 2.768 1 98.5 73 VAL A CA 1
ATOM 554 C C . VAL A 1 73 ? -8.352 -3.18 2.861 1 98.5 73 VAL A C 1
ATOM 556 O O . VAL A 1 73 ? -9.242 -3.08 3.707 1 98.5 73 VAL A O 1
ATOM 559 N N . SER A 1 74 ? -8 -2.244 2.045 1 98.06 74 SER A N 1
ATOM 560 C CA . SER A 1 74 ? -8.75 -0.995 1.95 1 98.06 74 SER A CA 1
ATOM 561 C C . SER A 1 74 ? -8.688 -0.421 0.538 1 98.06 74 SER A C 1
ATOM 563 O O . SER A 1 74 ? -7.797 -0.766 -0.24 1 98.06 74 SER A O 1
ATOM 565 N N . ASP A 1 75 ? -9.695 0.365 0.235 1 97.88 75 ASP A N 1
ATOM 566 C CA . ASP A 1 75 ? -9.711 0.964 -1.096 1 97.88 75 ASP A CA 1
ATOM 567 C C . ASP A 1 75 ? -9.703 2.488 -1.013 1 97.88 75 ASP A C 1
ATOM 569 O O . ASP A 1 75 ? -10.008 3.061 0.037 1 97.88 75 ASP A O 1
ATOM 573 N N . ASN A 1 76 ? -9.258 3.15 -2.018 1 97.94 76 ASN A N 1
ATOM 574 C CA . ASN A 1 76 ? -9.242 4.59 -2.266 1 97.94 76 ASN A CA 1
ATOM 575 C C . ASN A 1 76 ? -9.305 4.898 -3.76 1 97.94 76 ASN A C 1
ATOM 577 O O . ASN A 1 76 ? -8.344 4.664 -4.488 1 97.94 76 ASN A O 1
ATOM 581 N N . ASP A 1 77 ? -10.453 5.457 -4.125 1 95.06 77 ASP A N 1
ATOM 582 C CA . ASP A 1 77 ? -10.734 5.691 -5.539 1 95.06 77 ASP A CA 1
ATOM 583 C C . ASP A 1 77 ? -10.688 4.383 -6.328 1 95.06 77 ASP A C 1
ATOM 585 O O . ASP A 1 77 ? -11.406 3.436 -6.004 1 95.06 77 ASP A O 1
ATOM 589 N N . THR A 1 78 ? -9.805 4.289 -7.312 1 97 78 THR A N 1
ATOM 590 C CA . THR A 1 78 ? -9.773 3.102 -8.156 1 97 78 THR A CA 1
ATOM 591 C C . THR A 1 78 ? -8.719 2.117 -7.664 1 97 78 THR A C 1
ATOM 593 O O . THR A 1 78 ? -8.406 1.138 -8.344 1 97 78 THR A O 1
ATOM 596 N N . LEU A 1 79 ? -8.18 2.398 -6.531 1 98.62 79 LEU A N 1
ATOM 597 C CA . LEU A 1 79 ? -7.102 1.567 -6.02 1 98.62 79 LEU A CA 1
ATOM 598 C C . LEU A 1 79 ? -7.57 0.735 -4.828 1 98.62 79 LEU A C 1
ATOM 600 O O . LEU A 1 79 ? -8.414 1.181 -4.051 1 98.62 79 LEU A O 1
ATOM 604 N N . VAL A 1 80 ? -7.066 -0.418 -4.738 1 98.81 80 VAL A N 1
ATOM 605 C CA . VAL A 1 80 ? -7.168 -1.269 -3.555 1 98.81 80 VAL A CA 1
ATOM 606 C C . VAL A 1 80 ? -5.77 -1.615 -3.045 1 98.81 80 VAL A C 1
ATOM 608 O O . VAL A 1 80 ? -4.902 -2.025 -3.82 1 98.81 80 VAL A O 1
ATOM 611 N N . ALA A 1 81 ? -5.523 -1.382 -1.821 1 98.88 81 ALA A N 1
ATOM 612 C CA . ALA A 1 81 ? -4.273 -1.771 -1.175 1 98.88 81 ALA A CA 1
ATOM 613 C C . ALA A 1 81 ? -4.516 -2.838 -0.111 1 98.88 81 ALA A C 1
ATOM 615 O O . ALA A 1 81 ? -5.375 -2.676 0.757 1 98.88 81 ALA A O 1
ATOM 616 N N . ALA A 1 82 ? -3.775 -3.855 -0.199 1 98.88 82 ALA A N 1
ATOM 617 C CA . ALA A 1 82 ? -3.871 -4.957 0.758 1 98.88 82 ALA A CA 1
ATOM 618 C C . ALA A 1 82 ? -2.557 -5.141 1.513 1 98.88 82 ALA A C 1
ATOM 620 O O . ALA A 1 82 ? -1.491 -5.238 0.901 1 98.88 82 ALA A O 1
ATOM 621 N N . ASN A 1 83 ? -2.611 -5.07 2.807 1 98.88 83 ASN A N 1
ATOM 622 C CA . ASN A 1 83 ? -1.507 -5.555 3.627 1 98.88 83 ASN A CA 1
ATOM 623 C C . ASN A 1 83 ? -1.492 -7.082 3.703 1 98.88 83 ASN A C 1
ATOM 625 O O . ASN A 1 83 ? -2.494 -7.695 4.07 1 98.88 83 ASN A O 1
ATOM 629 N N . VAL A 1 84 ? -0.352 -7.609 3.348 1 98.69 84 VAL A N 1
ATOM 630 C CA . VAL A 1 84 ? -0.312 -9.055 3.191 1 98.69 84 VAL A CA 1
ATOM 631 C C . VAL A 1 84 ? 0.926 -9.617 3.889 1 98.69 84 VAL A C 1
ATOM 633 O O . VAL A 1 84 ? 1.832 -8.867 4.258 1 98.69 84 VAL A O 1
ATOM 636 N N . THR A 1 85 ? 0.902 -10.859 4.168 1 98.31 85 THR A N 1
ATOM 637 C CA . THR A 1 85 ? 2.061 -11.656 4.562 1 98.31 85 THR A CA 1
ATOM 638 C C . THR A 1 85 ? 2.322 -12.766 3.547 1 98.31 85 THR A C 1
ATOM 640 O O . THR A 1 85 ? 1.415 -13.523 3.203 1 98.31 85 THR A O 1
ATOM 643 N N . PHE A 1 86 ? 3.562 -12.773 2.996 1 96.38 86 PHE A N 1
ATOM 644 C CA . PHE A 1 86 ? 4.008 -13.844 2.117 1 96.38 86 PHE A CA 1
ATOM 645 C C . PHE A 1 86 ? 4.691 -14.953 2.916 1 96.38 86 PHE A C 1
ATOM 647 O O . PHE A 1 86 ? 5.598 -14.68 3.707 1 96.38 86 PHE A O 1
ATOM 654 N N . LEU A 1 87 ? 4.25 -16.094 2.648 1 97.06 87 LEU A N 1
ATOM 655 C CA . LEU A 1 87 ? 4.812 -17.25 3.336 1 97.06 87 LEU A CA 1
ATOM 656 C C . LEU A 1 87 ? 5.293 -18.297 2.336 1 97.06 87 LEU A C 1
ATOM 658 O O . LEU A 1 87 ? 4.738 -18.406 1.24 1 97.06 87 LEU A O 1
ATOM 662 N N . GLY A 1 88 ? 6.289 -18.984 2.656 1 96.12 88 GLY A N 1
ATOM 663 C CA . GLY A 1 88 ? 6.789 -20.078 1.847 1 96.12 88 GLY A CA 1
ATOM 664 C C . GLY A 1 88 ? 8.031 -20.734 2.428 1 96.12 88 GLY A C 1
ATOM 665 O O . GLY A 1 88 ? 8.742 -20.109 3.227 1 96.12 88 GLY A O 1
ATOM 666 N N . THR A 1 89 ? 8.219 -21.953 2.039 1 96.69 89 THR A N 1
ATOM 667 C CA . THR A 1 89 ? 9.414 -22.703 2.43 1 96.69 89 THR A CA 1
ATOM 668 C C . THR A 1 89 ? 10.094 -23.312 1.207 1 96.69 89 THR A C 1
ATOM 670 O O . THR A 1 89 ? 9.461 -24.047 0.448 1 96.69 89 THR A O 1
ATOM 673 N N . ARG A 1 90 ? 11.352 -23.016 1.077 1 94.62 90 ARG A N 1
ATOM 674 C CA . ARG A 1 90 ? 12.109 -23.594 -0.022 1 94.62 90 ARG A CA 1
ATOM 675 C C . ARG A 1 90 ? 12.445 -25.062 0.261 1 94.62 90 ARG A C 1
ATOM 677 O O . ARG A 1 90 ? 12.281 -25.531 1.389 1 94.62 90 ARG A O 1
ATOM 684 N N . THR A 1 91 ? 12.914 -25.672 -0.801 1 89.88 91 THR A N 1
ATOM 685 C CA . THR A 1 91 ? 13.266 -27.094 -0.696 1 89.88 91 THR A CA 1
ATOM 686 C C . THR A 1 91 ? 14.391 -27.297 0.306 1 89.88 91 THR A C 1
ATOM 688 O O . THR A 1 91 ? 14.469 -28.344 0.954 1 89.88 91 THR A O 1
ATOM 691 N N . ASP A 1 92 ? 15.242 -26.281 0.476 1 92.88 92 ASP A N 1
ATOM 692 C CA . ASP A 1 92 ? 16.391 -26.406 1.378 1 92.88 92 ASP A CA 1
ATOM 693 C C . ASP A 1 92 ? 16 -26.031 2.807 1 92.88 92 ASP A C 1
ATOM 695 O O . ASP A 1 92 ? 16.844 -26.031 3.703 1 92.88 92 ASP A O 1
ATOM 699 N N . GLY A 1 93 ? 14.742 -25.625 3.025 1 93.69 93 GLY A N 1
ATOM 700 C CA . GLY A 1 93 ? 14.227 -25.391 4.363 1 93.69 93 GLY A CA 1
ATOM 701 C C . GLY A 1 93 ? 14.156 -23.922 4.727 1 93.69 93 GLY A C 1
ATOM 702 O O . GLY A 1 93 ? 13.609 -23.562 5.77 1 93.69 93 GLY A O 1
ATOM 703 N N . GLU A 1 94 ? 14.688 -23.125 3.883 1 95.06 94 GLU A N 1
ATOM 704 C CA . GLU A 1 94 ? 14.602 -21.688 4.145 1 95.06 94 GLU A CA 1
ATOM 705 C C . GLU A 1 94 ? 13.148 -21.203 4.086 1 95.06 94 GLU A C 1
ATOM 707 O O . GLU A 1 94 ? 12.414 -21.547 3.156 1 95.06 94 GLU A O 1
ATOM 712 N N . GLU A 1 95 ? 12.773 -20.453 5.07 1 96.31 95 GLU A N 1
ATOM 713 C CA . GLU A 1 95 ? 11.391 -19.984 5.176 1 96.31 95 GLU A CA 1
ATOM 714 C C . GLU A 1 95 ? 11.273 -18.516 4.809 1 96.31 95 GLU A C 1
ATOM 716 O O . GLU A 1 95 ? 12.18 -17.719 5.086 1 96.31 95 GLU A O 1
ATOM 721 N N . LEU A 1 96 ? 10.188 -18.234 4.203 1 95.81 96 LEU A N 1
ATOM 722 C CA . LEU A 1 96 ? 9.781 -16.875 3.916 1 95.81 96 LEU A CA 1
ATOM 723 C C . LEU A 1 96 ? 8.609 -16.453 4.801 1 95.81 96 LEU A C 1
ATOM 725 O O . LEU A 1 96 ? 7.621 -17.172 4.906 1 95.81 96 LEU A O 1
ATOM 729 N N . ASN A 1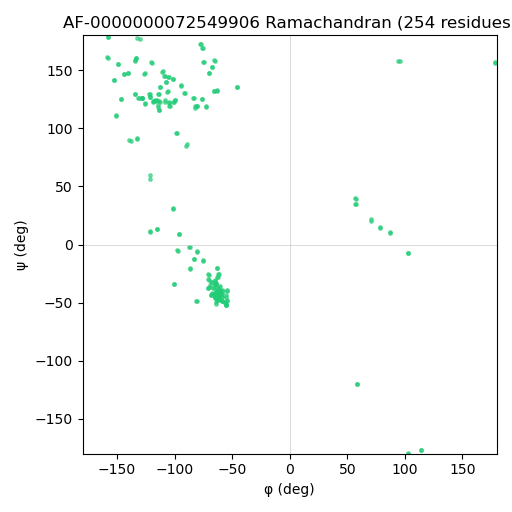 97 ? 8.711 -15.477 5.52 1 97.56 97 ASN A N 1
ATOM 730 C CA . ASN A 1 97 ? 7.699 -14.758 6.289 1 97.56 97 ASN A CA 1
ATOM 731 C C . ASN A 1 97 ? 7.883 -13.242 6.184 1 97.56 97 ASN A C 1
ATOM 733 O O . ASN A 1 97 ? 8.641 -12.648 6.949 1 97.56 97 ASN A O 1
ATOM 737 N N . MET A 1 98 ? 7.246 -12.75 5.199 1 97.25 98 MET A N 1
ATOM 738 C CA . MET A 1 98 ? 7.516 -11.383 4.754 1 97.25 98 MET A CA 1
ATOM 739 C C . MET A 1 98 ? 6.23 -10.562 4.719 1 97.25 98 MET A C 1
ATOM 741 O O . MET A 1 98 ? 5.234 -10.977 4.125 1 97.25 98 MET A O 1
ATOM 745 N N . ASN A 1 99 ? 6.242 -9.477 5.492 1 98.25 99 ASN A N 1
ATOM 746 C CA . ASN A 1 99 ? 5.152 -8.516 5.332 1 98.25 99 ASN A CA 1
ATOM 747 C C . ASN A 1 99 ? 5.254 -7.773 4.004 1 98.25 99 ASN A C 1
ATOM 749 O O . ASN A 1 99 ? 6.352 -7.555 3.49 1 98.25 99 ASN A O 1
ATOM 753 N N . GLY A 1 100 ? 4.121 -7.441 3.463 1 98.5 100 GLY A N 1
ATOM 754 C CA . GLY A 1 100 ? 4.105 -6.746 2.186 1 98.5 100 GLY A CA 1
ATOM 755 C C . GLY A 1 100 ? 2.824 -5.973 1.945 1 98.5 100 GLY A C 1
ATOM 756 O O . GLY A 1 100 ? 1.968 -5.891 2.828 1 98.5 100 GLY A O 1
ATOM 757 N N . ILE A 1 101 ? 2.793 -5.32 0.844 1 98.81 101 ILE A N 1
ATOM 758 C CA . ILE A 1 101 ? 1.642 -4.594 0.322 1 98.81 101 ILE A CA 1
ATOM 759 C C . ILE A 1 101 ?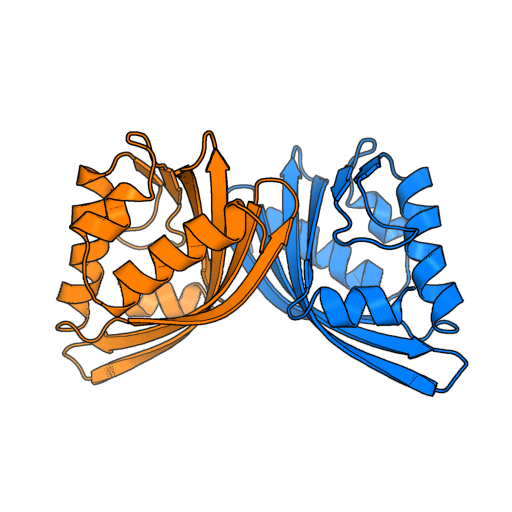 1.414 -4.969 -1.141 1 98.81 101 ILE A C 1
ATOM 761 O O . ILE A 1 101 ? 2.352 -4.965 -1.942 1 98.81 101 ILE A O 1
ATOM 765 N N . ASP A 1 102 ? 0.237 -5.391 -1.484 1 98.81 102 ASP A N 1
ATOM 766 C CA . ASP A 1 102 ? -0.2 -5.547 -2.869 1 98.81 102 ASP A CA 1
ATOM 767 C C . ASP A 1 102 ? -1.163 -4.434 -3.27 1 98.81 102 ASP A C 1
ATOM 769 O O . ASP A 1 102 ? -2.184 -4.219 -2.611 1 98.81 102 ASP A O 1
ATOM 773 N N . LEU A 1 103 ? -0.804 -3.734 -4.273 1 98.88 103 LEU A N 1
ATOM 774 C CA . LEU A 1 103 ? -1.611 -2.635 -4.793 1 98.88 103 LEU A CA 1
ATOM 775 C C . LEU A 1 103 ? -2.295 -3.029 -6.098 1 98.88 103 LEU A C 1
ATOM 777 O O . LEU A 1 103 ? -1.65 -3.557 -7.004 1 98.88 103 LEU A O 1
ATOM 781 N N . PHE A 1 104 ? -3.578 -2.748 -6.148 1 98.88 104 PHE A N 1
ATOM 782 C CA . PHE A 1 104 ? -4.383 -3.08 -7.316 1 98.88 104 PHE A CA 1
ATOM 783 C C . PHE A 1 104 ? -5.035 -1.832 -7.898 1 98.88 104 PHE A C 1
ATOM 785 O O . PHE A 1 104 ? -5.637 -1.042 -7.168 1 98.88 104 PHE A O 1
ATOM 792 N N . ARG A 1 105 ? -4.91 -1.616 -9.148 1 98.81 105 ARG A N 1
ATOM 793 C CA . ARG A 1 105 ? -5.711 -0.621 -9.852 1 98.81 105 ARG A CA 1
ATOM 794 C C . ARG A 1 105 ? -6.879 -1.274 -10.586 1 98.81 105 ARG A C 1
ATOM 796 O O . ARG A 1 105 ? -6.684 -2.205 -11.367 1 98.81 105 ARG A O 1
ATOM 803 N N . MET A 1 106 ? -8.039 -0.824 -10.305 1 98.62 106 MET A N 1
ATOM 804 C CA . MET A 1 106 ? -9.266 -1.349 -10.906 1 98.62 106 MET A CA 1
ATOM 805 C C . MET A 1 106 ? -9.672 -0.52 -12.125 1 98.62 106 MET A C 1
ATOM 807 O O . MET A 1 106 ? -9.57 0.708 -12.102 1 98.62 106 MET A O 1
ATOM 811 N N . GLU A 1 107 ? -10.055 -1.209 -13.133 1 98.25 107 GLU A N 1
ATOM 812 C CA . GLU A 1 107 ? -10.602 -0.582 -14.336 1 98.25 107 GLU A CA 1
ATOM 813 C C . GLU A 1 107 ? -11.664 -1.463 -14.984 1 98.25 107 GLU A C 1
ATOM 815 O O . GLU A 1 107 ? -11.438 -2.652 -15.219 1 98.25 107 GLU A O 1
ATOM 820 N N . ASP A 1 108 ? -12.875 -0.894 -15.188 1 97.25 108 ASP A N 1
ATOM 821 C CA . ASP A 1 108 ? -13.969 -1.559 -15.883 1 97.25 108 ASP A CA 1
ATOM 822 C C . ASP A 1 108 ? -14.328 -2.879 -15.203 1 97.25 108 ASP A C 1
ATOM 824 O O . ASP A 1 108 ? -14.5 -3.9 -15.875 1 97.25 108 ASP A O 1
ATOM 828 N N . GLY A 1 109 ? -14.289 -2.812 -13.914 1 97.56 109 GLY A N 1
ATOM 829 C CA . GLY A 1 109 ? -14.766 -3.939 -13.133 1 97.56 109 GLY A CA 1
ATOM 830 C C . GLY A 1 109 ? -13.766 -5.078 -13.055 1 97.56 109 GLY A C 1
ATOM 831 O O . GLY A 1 109 ? -14.125 -6.207 -12.719 1 97.56 109 GLY A O 1
ATOM 832 N N . LYS A 1 110 ? -12.523 -4.832 -13.414 1 98.69 110 LYS A N 1
ATOM 833 C CA . LYS A 1 110 ? -11.453 -5.828 -13.391 1 98.69 110 LYS A CA 1
ATOM 834 C C . LYS A 1 110 ? -10.188 -5.258 -12.758 1 98.69 110 LYS A C 1
ATOM 836 O O . LYS A 1 110 ? -10.031 -4.039 -12.664 1 98.69 110 LYS A O 1
ATOM 841 N N . ILE A 1 111 ? -9.32 -6.129 -12.273 1 98.81 111 ILE A N 1
ATOM 842 C CA . ILE A 1 111 ? -7.969 -5.734 -11.898 1 98.81 111 ILE A CA 1
ATOM 843 C C . ILE A 1 111 ? -7.141 -5.473 -13.148 1 98.81 111 ILE A C 1
ATOM 845 O O . ILE A 1 111 ? -6.949 -6.371 -13.977 1 98.81 111 ILE A O 1
ATOM 849 N N . LYS A 1 112 ? -6.691 -4.289 -13.273 1 98.81 112 LYS A N 1
ATOM 850 C CA . LYS A 1 112 ? -5.988 -3.881 -14.492 1 98.81 112 LYS A CA 1
ATOM 851 C C . LYS A 1 112 ? -4.477 -3.9 -14.281 1 98.81 112 LYS A C 1
ATOM 853 O O . LYS A 1 112 ? -3.717 -4.152 -15.219 1 98.81 112 LYS A O 1
ATOM 858 N N . GLU A 1 113 ? -4.07 -3.6 -13.156 1 98.75 113 GLU A N 1
ATOM 859 C CA . GLU A 1 113 ? -2.654 -3.441 -12.844 1 98.75 113 GLU A CA 1
ATOM 860 C C . GLU A 1 113 ? -2.373 -3.742 -11.375 1 98.75 113 GLU A C 1
ATOM 862 O O . GLU A 1 113 ? -3.193 -3.436 -10.508 1 98.75 113 GLU A O 1
ATOM 867 N N . VAL A 1 114 ? -1.23 -4.406 -11.07 1 98.81 114 VAL A N 1
ATOM 868 C CA . VAL A 1 114 ? -0.869 -4.801 -9.711 1 98.81 114 VAL A CA 1
ATOM 869 C C . VAL A 1 114 ? 0.594 -4.453 -9.445 1 98.81 114 VAL A C 1
ATOM 871 O O . VAL A 1 114 ? 1.458 -4.676 -10.297 1 98.81 114 VAL A O 1
ATOM 874 N N . TRP A 1 115 ? 0.896 -3.793 -8.375 1 98.62 115 TRP A N 1
ATOM 875 C CA . TRP A 1 115 ? 2.248 -3.58 -7.867 1 98.62 115 TRP A CA 1
ATOM 876 C C . TRP A 1 115 ? 2.457 -4.309 -6.547 1 98.62 115 TRP A C 1
ATOM 878 O O . TRP A 1 115 ? 1.616 -4.23 -5.645 1 98.62 115 TRP A O 1
ATOM 888 N N . LEU A 1 116 ? 3.539 -4.953 -6.422 1 98.38 116 LEU A N 1
ATOM 889 C CA . LEU A 1 116 ? 3.877 -5.637 -5.18 1 98.38 116 LEU A CA 1
ATOM 890 C C . LEU A 1 116 ? 4.988 -4.898 -4.438 1 98.38 116 LEU A C 1
ATOM 892 O O . LEU A 1 116 ? 5.945 -4.426 -5.055 1 98.38 116 LEU A O 1
ATOM 896 N N . PHE A 1 117 ? 4.879 -4.82 -3.129 1 98.25 117 PHE A N 1
ATOM 897 C CA . PHE A 1 117 ? 5.883 -4.23 -2.252 1 98.25 117 PHE A CA 1
ATOM 898 C C . PHE A 1 117 ? 6.242 -5.184 -1.12 1 98.25 117 PHE A C 1
ATOM 900 O O . PHE A 1 117 ? 5.359 -5.668 -0.405 1 98.25 117 PHE A O 1
ATOM 907 N N . SER A 1 118 ? 7.48 -5.457 -0.972 1 97.38 118 SER A N 1
ATOM 908 C CA . SER A 1 118 ? 7.961 -6.27 0.138 1 97.38 118 SER A CA 1
ATOM 909 C C . SER A 1 118 ? 8.562 -5.406 1.239 1 97.38 118 SER A C 1
ATOM 911 O O . SER A 1 118 ? 9.273 -4.438 0.956 1 97.38 118 SER A O 1
ATOM 913 N N . ALA A 1 119 ? 8.336 -5.789 2.518 1 98 119 ALA A N 1
ATOM 914 C CA . ALA A 1 119 ? 8.875 -5.039 3.648 1 98 119 ALA A CA 1
ATOM 915 C C . ALA A 1 119 ? 10.406 -5.066 3.65 1 98 119 ALA A C 1
ATOM 917 O O . ALA A 1 119 ? 11.047 -4.129 4.125 1 98 119 ALA A O 1
ATOM 918 N N . ASP A 1 120 ? 10.945 -6.141 3.211 1 96.56 120 ASP A N 1
ATOM 919 C CA . ASP A 1 120 ? 12.383 -6.316 3.049 1 96.56 120 ASP A CA 1
ATOM 920 C C . ASP A 1 120 ? 12.711 -6.91 1.681 1 96.56 120 ASP A C 1
ATOM 922 O O . ASP A 1 120 ? 12.797 -8.133 1.533 1 96.56 120 ASP A O 1
ATOM 926 N N . GLN A 1 121 ? 12.93 -5.992 0.751 1 94.31 121 GLN A N 1
ATOM 927 C CA . GLN A 1 121 ? 13.133 -6.422 -0.628 1 94.31 121 GLN A CA 1
ATOM 928 C C . GLN A 1 121 ? 14.422 -7.223 -0.771 1 94.31 121 GLN A C 1
ATOM 930 O O . GLN A 1 121 ? 14.492 -8.164 -1.562 1 94.31 121 GLN A O 1
ATOM 935 N N . LYS A 1 122 ? 15.484 -6.836 -0.053 1 93.56 122 LYS A N 1
ATOM 936 C CA . LYS A 1 122 ? 16.75 -7.562 -0.12 1 93.56 122 LYS A CA 1
ATOM 937 C C . LYS A 1 122 ? 16.578 -9.016 0.327 1 93.56 122 LYS A C 1
ATOM 939 O O . LYS A 1 122 ? 17.109 -9.93 -0.304 1 93.56 122 LYS A O 1
ATOM 944 N N . ALA A 1 123 ? 15.82 -9.219 1.416 1 93.69 123 ALA A N 1
ATOM 945 C CA . ALA A 1 123 ? 15.547 -10.562 1.91 1 93.69 123 ALA A CA 1
ATOM 946 C C . ALA A 1 123 ? 14.75 -11.367 0.893 1 93.69 123 ALA A C 1
ATOM 948 O O . ALA A 1 123 ? 14.992 -12.562 0.7 1 93.69 123 ALA A O 1
ATOM 949 N N . GLU A 1 124 ? 13.789 -10.688 0.286 1 92.56 124 GLU A N 1
ATOM 950 C CA . GLU A 1 124 ? 12.977 -11.375 -0.718 1 92.56 124 GLU A CA 1
ATOM 951 C C . GLU A 1 124 ? 13.82 -11.789 -1.921 1 92.56 124 GLU A C 1
ATOM 953 O O . GLU A 1 124 ? 13.664 -12.891 -2.445 1 92.56 124 GLU A O 1
ATOM 958 N N . ASP A 1 125 ? 14.664 -10.859 -2.404 1 93.12 125 ASP A N 1
ATOM 959 C CA . ASP A 1 125 ? 15.555 -11.172 -3.518 1 93.12 125 ASP A CA 1
ATOM 960 C C . ASP A 1 125 ? 16.422 -12.398 -3.211 1 93.12 125 ASP A C 1
ATOM 962 O O . ASP A 1 125 ? 16.594 -13.266 -4.066 1 93.12 125 ASP A O 1
ATOM 966 N N . ALA A 1 126 ? 16.922 -12.43 -2.037 1 91.12 126 ALA A N 1
ATOM 967 C CA . ALA A 1 126 ? 17.766 -13.555 -1.62 1 91.12 126 ALA A CA 1
ATOM 968 C C . ALA A 1 126 ? 16.969 -14.852 -1.608 1 91.12 126 ALA A C 1
ATOM 970 O O . ALA A 1 126 ? 17.484 -15.914 -1.975 1 91.12 126 ALA A O 1
ATOM 971 N N . PHE A 1 127 ? 15.719 -14.734 -1.197 1 92.81 127 PHE A N 1
ATOM 972 C CA . PHE A 1 127 ? 14.875 -15.914 -1.089 1 92.81 127 PHE A CA 1
ATOM 973 C C . PHE A 1 127 ? 14.555 -16.484 -2.469 1 92.81 127 PHE A C 1
ATOM 975 O O . PHE A 1 127 ? 14.602 -17.688 -2.676 1 92.81 127 PHE A O 1
ATOM 982 N N . TRP A 1 128 ? 14.242 -15.586 -3.395 1 89.88 128 TRP A N 1
ATOM 983 C CA . TRP A 1 128 ? 13.789 -16.031 -4.711 1 89.88 128 TRP A CA 1
ATOM 984 C C . TRP A 1 128 ? 14.977 -16.281 -5.637 1 89.88 128 TRP A C 1
ATOM 986 O O . TRP A 1 128 ? 14.844 -16.969 -6.648 1 89.88 128 TRP A O 1
ATOM 996 N N . GLY A 1 129 ? 16.125 -15.672 -5.289 1 82.75 129 GLY A N 1
ATOM 997 C CA . GLY A 1 129 ? 17.344 -15.906 -6.051 1 82.75 129 GLY A CA 1
ATOM 998 C C . GLY A 1 129 ? 17.531 -14.922 -7.191 1 82.75 129 GLY A C 1
ATOM 999 O O . GLY A 1 129 ? 16.578 -14.594 -7.895 1 82.75 129 GLY A O 1
ATOM 1000 N N . MET B 1 1 ? 20.25 3.119 -2.135 1 84 1 MET B N 1
ATOM 1001 C CA . MET B 1 1 ? 18.844 3.521 -1.979 1 84 1 MET B CA 1
ATOM 1002 C C . MET B 1 1 ? 18.344 4.207 -3.24 1 84 1 MET B C 1
ATOM 1004 O O . MET B 1 1 ? 19.062 4.984 -3.867 1 84 1 MET B O 1
ATOM 1008 N N . SER B 1 2 ? 17.141 3.811 -3.643 1 90.44 2 SER B N 1
ATOM 1009 C CA . SER B 1 2 ? 16.578 4.387 -4.863 1 90.44 2 SER B CA 1
ATOM 1010 C C . SER B 1 2 ? 16.25 5.867 -4.676 1 90.44 2 SER B C 1
ATOM 1012 O O . SER B 1 2 ? 16.062 6.328 -3.547 1 90.44 2 SER B O 1
ATOM 1014 N N . THR B 1 3 ? 16.266 6.625 -5.711 1 95.25 3 THR B N 1
ATOM 1015 C CA . THR B 1 3 ? 15.898 8.039 -5.684 1 95.25 3 THR B CA 1
ATOM 1016 C C . THR B 1 3 ? 14.508 8.227 -5.086 1 95.25 3 THR B C 1
ATOM 1018 O O . THR B 1 3 ? 14.281 9.164 -4.32 1 95.25 3 THR B O 1
ATOM 1021 N N . ASN B 1 4 ? 13.609 7.352 -5.406 1 97.25 4 ASN B N 1
ATOM 1022 C CA . ASN B 1 4 ? 12.25 7.441 -4.871 1 97.25 4 ASN B CA 1
ATOM 1023 C C . ASN B 1 4 ? 12.242 7.305 -3.352 1 97.25 4 ASN B C 1
ATOM 1025 O O . ASN B 1 4 ? 11.547 8.055 -2.664 1 97.25 4 ASN B O 1
ATOM 1029 N N . LEU B 1 5 ? 13 6.375 -2.816 1 97.62 5 LEU B N 1
ATOM 1030 C CA . LEU B 1 5 ? 13.039 6.172 -1.373 1 97.62 5 LEU B CA 1
ATOM 1031 C C . LEU B 1 5 ? 13.758 7.328 -0.682 1 97.62 5 LEU B C 1
ATOM 1033 O O . LEU B 1 5 ? 13.414 7.688 0.448 1 97.62 5 LEU B O 1
ATOM 1037 N N . GLU B 1 6 ? 14.68 7.93 -1.367 1 97.88 6 GLU B N 1
ATOM 1038 C CA . GLU B 1 6 ? 15.336 9.109 -0.816 1 97.88 6 GLU B CA 1
ATOM 1039 C C . GLU B 1 6 ? 14.344 10.258 -0.65 1 97.88 6 GLU B C 1
ATOM 1041 O O . GLU B 1 6 ? 14.359 10.961 0.367 1 97.88 6 GLU B O 1
ATOM 1046 N N . ILE B 1 7 ? 13.547 10.484 -1.698 1 98.25 7 ILE B N 1
ATOM 1047 C CA . ILE B 1 7 ? 12.523 11.516 -1.641 1 98.25 7 ILE B CA 1
ATOM 1048 C C . ILE B 1 7 ? 11.555 11.227 -0.496 1 98.25 7 ILE B C 1
ATOM 1050 O O . ILE B 1 7 ? 11.234 12.109 0.299 1 98.2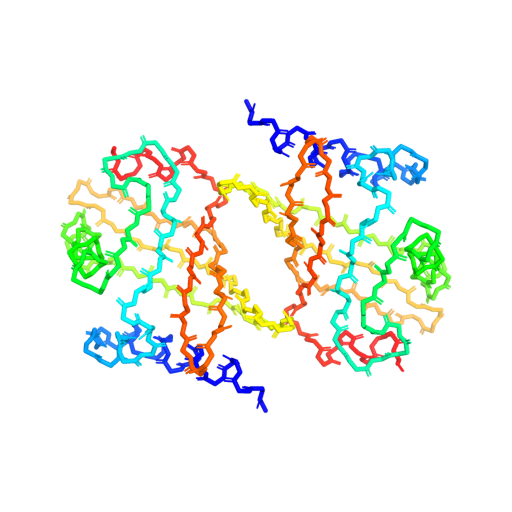5 7 ILE B O 1
ATOM 1054 N N . PHE B 1 8 ? 11.148 10.039 -0.369 1 98.69 8 PHE B N 1
ATOM 1055 C CA . PHE B 1 8 ? 10.25 9.656 0.715 1 98.69 8 PHE B CA 1
ATOM 1056 C C . PHE B 1 8 ? 10.898 9.906 2.07 1 98.69 8 PHE B C 1
ATOM 1058 O O . PHE B 1 8 ? 10.25 10.398 2.994 1 98.69 8 PHE B O 1
ATOM 1065 N N . ASN B 1 9 ? 12.117 9.461 2.182 1 98.25 9 ASN B N 1
ATOM 1066 C CA . ASN B 1 9 ? 12.797 9.633 3.461 1 98.25 9 ASN B CA 1
ATOM 1067 C C . ASN B 1 9 ? 12.875 11.102 3.861 1 98.25 9 ASN B C 1
ATOM 1069 O O . ASN B 1 9 ? 12.734 11.438 5.039 1 98.25 9 ASN B O 1
ATOM 1073 N N . ALA B 1 10 ? 13.125 11.938 2.883 1 98.31 10 ALA B N 1
ATOM 1074 C CA . ALA B 1 10 ? 13.109 13.367 3.158 1 98.31 10 ALA B CA 1
ATOM 1075 C C . ALA B 1 10 ? 11.727 13.82 3.633 1 98.31 10 ALA B C 1
ATOM 1077 O O . ALA B 1 10 ? 11.609 14.562 4.609 1 98.31 10 ALA B O 1
ATOM 1078 N N . TYR B 1 11 ? 10.727 13.375 2.906 1 98.62 11 TYR B N 1
ATOM 1079 C CA . TYR B 1 11 ? 9.344 13.641 3.289 1 98.62 11 TYR B CA 1
ATOM 1080 C C . TYR B 1 11 ? 9.07 13.164 4.711 1 98.62 11 TYR B C 1
ATOM 1082 O O . TYR B 1 11 ? 8.57 13.922 5.543 1 98.62 11 TYR B O 1
ATOM 1090 N N . ASN B 1 12 ? 9.391 11.93 4.988 1 98.19 12 ASN B N 1
ATOM 1091 C CA . ASN B 1 12 ? 9.125 11.305 6.277 1 98.19 12 ASN B CA 1
ATOM 1092 C C . ASN B 1 12 ? 9.867 12.008 7.41 1 98.19 12 ASN B C 1
ATOM 1094 O O . ASN B 1 12 ? 9.305 12.219 8.484 1 98.19 12 ASN B O 1
ATOM 1098 N N . ASN B 1 13 ? 11.148 12.312 7.203 1 97.88 13 ASN B N 1
ATOM 1099 C CA . ASN B 1 13 ? 11.938 13.023 8.203 1 97.88 13 ASN B CA 1
ATOM 1100 C C . ASN B 1 13 ? 11.336 14.383 8.539 1 97.88 13 ASN B C 1
ATOM 1102 O O . ASN B 1 13 ? 11.281 14.781 9.703 1 97.88 13 ASN B O 1
ATOM 1106 N N . ALA B 1 14 ? 10.906 15.086 7.516 1 97.44 14 ALA B N 1
ATOM 1107 C CA . ALA B 1 14 ? 10.266 16.375 7.711 1 97.44 14 ALA B CA 1
ATOM 1108 C C . ALA B 1 14 ? 8.961 16.234 8.492 1 97.44 14 ALA B C 1
ATOM 1110 O O . ALA B 1 14 ? 8.648 17.047 9.359 1 97.44 14 ALA B O 1
ATOM 1111 N N . LEU B 1 15 ? 8.211 15.227 8.172 1 94.94 15 LEU B N 1
ATOM 1112 C CA . LEU B 1 15 ? 6.953 14.93 8.859 1 94.94 15 LEU B CA 1
ATOM 1113 C C . LEU B 1 15 ? 7.191 14.695 10.344 1 94.94 15 LEU B C 1
ATOM 1115 O O . LEU B 1 15 ? 6.516 15.289 11.188 1 94.94 15 LEU B O 1
ATOM 1119 N N . ILE B 1 16 ? 8.164 13.875 10.711 1 93.38 16 ILE B N 1
ATOM 1120 C CA . ILE B 1 16 ? 8.516 13.531 12.086 1 93.38 16 ILE B CA 1
ATOM 1121 C C . ILE B 1 16 ? 8.938 14.789 12.844 1 93.38 16 ILE B C 1
ATOM 1123 O O . ILE B 1 16 ? 8.562 14.984 14 1 93.38 16 ILE B O 1
ATOM 1127 N N . ALA B 1 17 ? 9.586 15.633 12.156 1 94.19 17 ALA B N 1
ATOM 1128 C CA . ALA B 1 17 ? 10.125 16.844 12.773 1 94.19 17 ALA B CA 1
ATOM 1129 C C . ALA B 1 17 ? 9.055 17.938 12.867 1 94.19 17 ALA B C 1
ATOM 1131 O O . ALA B 1 17 ? 9.258 18.953 13.523 1 94.19 17 ALA B O 1
ATOM 1132 N N . GLY B 1 18 ? 7.949 17.734 12.18 1 91.38 18 GLY B N 1
ATOM 1133 C CA . GLY B 1 18 ? 6.934 18.781 12.102 1 91.38 18 GLY B CA 1
ATOM 1134 C C . GLY B 1 18 ? 7.355 19.953 11.258 1 91.38 18 GLY B C 1
ATOM 1135 O O . GLY B 1 18 ? 6.895 21.078 11.477 1 91.38 18 GLY B O 1
ATOM 1136 N N . ASP B 1 19 ? 8.312 19.75 10.406 1 94.69 19 ASP B N 1
ATOM 1137 C CA . ASP B 1 19 ? 8.812 20.781 9.5 1 94.69 19 ASP B CA 1
ATOM 1138 C C . ASP B 1 19 ? 8.023 20.781 8.188 1 94.69 19 ASP B C 1
ATOM 1140 O O . ASP B 1 19 ? 8.469 20.219 7.188 1 94.69 19 ASP B O 1
ATOM 1144 N N . PHE B 1 20 ? 6.93 21.469 8.125 1 93.44 20 PHE B N 1
ATOM 1145 C CA . PHE B 1 20 ? 6.016 21.438 6.992 1 93.44 20 PHE B CA 1
ATOM 1146 C C . PHE B 1 20 ? 6.637 22.109 5.773 1 93.44 20 PHE B C 1
ATOM 1148 O O . PHE B 1 20 ? 6.379 21.719 4.637 1 93.44 20 PHE B O 1
ATOM 1155 N N . ALA B 1 21 ? 7.414 23.188 6.031 1 96 21 ALA B N 1
ATOM 1156 C CA . ALA B 1 21 ? 8.102 23.812 4.906 1 96 21 ALA B CA 1
ATOM 1157 C C . ALA B 1 21 ? 8.953 22.797 4.152 1 96 21 ALA B C 1
ATOM 1159 O O . ALA B 1 21 ? 8.852 22.672 2.93 1 96 21 ALA B O 1
ATOM 1160 N N . ALA B 1 22 ? 9.797 22.062 4.828 1 97.25 22 ALA B N 1
ATOM 1161 C CA . ALA B 1 22 ? 10.633 21.016 4.227 1 97.25 22 ALA B CA 1
ATOM 1162 C C . ALA B 1 22 ? 9.781 19.922 3.613 1 97.25 22 ALA B C 1
ATOM 1164 O O . ALA B 1 22 ? 10.125 19.359 2.564 1 97.25 22 ALA B O 1
ATOM 1165 N N . LEU B 1 23 ? 8.711 19.547 4.289 1 97.69 23 LEU B N 1
ATOM 1166 C CA . LEU B 1 23 ? 7.789 18.516 3.795 1 97.69 23 LEU B CA 1
ATOM 1167 C C . LEU B 1 23 ? 7.246 18.906 2.42 1 97.69 23 LEU B C 1
ATOM 1169 O O . LEU B 1 23 ? 7.309 18.109 1.481 1 97.69 23 LEU B O 1
ATOM 1173 N N . PHE B 1 24 ? 6.785 20.078 2.285 1 97.94 24 PHE B N 1
ATOM 1174 C CA . PHE B 1 24 ? 6.156 20.531 1.047 1 97.94 24 PHE B CA 1
ATOM 1175 C C . PHE B 1 24 ? 7.195 20.688 -0.059 1 97.94 24 PHE B C 1
ATOM 1177 O O . PHE B 1 24 ? 6.859 20.609 -1.243 1 97.94 24 PHE B O 1
ATOM 1184 N N . GLU B 1 25 ? 8.445 20.938 0.305 1 98.06 25 GLU B N 1
ATOM 1185 C CA . GLU B 1 25 ? 9.508 21 -0.692 1 98.06 25 GLU B CA 1
ATOM 1186 C C . GLU B 1 25 ? 9.656 19.656 -1.418 1 98.06 25 GLU B C 1
ATOM 1188 O O . GLU B 1 25 ? 10.125 19.609 -2.557 1 98.06 25 GLU B O 1
ATOM 1193 N N . THR B 1 26 ? 9.258 18.531 -0.784 1 98.56 26 THR B N 1
ATOM 1194 C CA . THR B 1 26 ? 9.367 17.219 -1.404 1 98.56 26 THR B CA 1
ATOM 1195 C C . THR B 1 26 ? 8.211 16.984 -2.369 1 98.56 26 THR B C 1
ATOM 1197 O O . THR B 1 26 ? 8.203 15.992 -3.102 1 98.56 26 THR B O 1
ATOM 1200 N N . MET B 1 27 ? 7.25 17.875 -2.422 1 98.62 27 MET B N 1
ATOM 1201 C CA . MET B 1 27 ? 6.02 17.656 -3.174 1 98.62 27 MET B CA 1
ATOM 1202 C C . MET B 1 27 ? 5.957 18.562 -4.395 1 98.62 27 MET B C 1
ATOM 1204 O O . MET B 1 27 ? 6.484 19.672 -4.375 1 98.62 27 MET B O 1
ATOM 1208 N N . ALA B 1 28 ? 5.34 18.125 -5.414 1 98.62 28 ALA B N 1
ATOM 1209 C CA . ALA B 1 28 ? 5.031 18.953 -6.574 1 98.62 28 ALA B CA 1
ATOM 1210 C C . ALA B 1 28 ? 4.039 20.047 -6.207 1 98.62 28 ALA B C 1
ATOM 1212 O O . ALA B 1 28 ? 3.229 19.891 -5.297 1 98.62 28 ALA B O 1
ATOM 1213 N N . ASP B 1 29 ? 3.986 21.109 -6.977 1 97.25 29 ASP B N 1
ATOM 1214 C CA . ASP B 1 29 ? 3.084 22.219 -6.699 1 97.25 29 ASP B CA 1
ATOM 1215 C C . ASP B 1 29 ? 1.627 21.812 -6.891 1 97.25 29 ASP B C 1
ATOM 1217 O O . ASP B 1 29 ? 0.737 22.312 -6.199 1 97.25 29 ASP B O 1
ATOM 1221 N N . ASP B 1 30 ? 1.447 20.922 -7.812 1 97.56 30 ASP B N 1
ATOM 1222 C CA . ASP B 1 30 ? 0.094 20.453 -8.094 1 97.56 30 ASP B CA 1
ATOM 1223 C C . ASP B 1 30 ? -0.16 19.094 -7.453 1 97.56 30 ASP B C 1
ATOM 1225 O O . ASP B 1 30 ? -0.858 18.25 -8.023 1 97.56 30 ASP B O 1
ATOM 1229 N N . ILE B 1 31 ? 0.455 18.828 -6.355 1 98.5 31 ILE B N 1
ATOM 1230 C CA . ILE B 1 31 ? 0.27 17.609 -5.578 1 98.5 31 ILE B CA 1
ATOM 1231 C C . ILE B 1 31 ? -1.22 17.312 -5.441 1 98.5 31 ILE B C 1
ATOM 1233 O O . ILE B 1 31 ? -2.031 18.219 -5.246 1 98.5 31 ILE B O 1
ATOM 1237 N N . ILE B 1 32 ? -1.574 16.062 -5.633 1 98.5 32 ILE B N 1
ATOM 1238 C CA . ILE B 1 32 ? -2.922 15.562 -5.387 1 98.5 32 ILE B CA 1
ATOM 1239 C C . ILE B 1 32 ? -2.908 14.594 -4.211 1 98.5 32 ILE B C 1
ATOM 1241 O O . ILE B 1 32 ? -2.174 13.602 -4.227 1 98.5 32 ILE B O 1
ATOM 1245 N N . TRP B 1 33 ? -3.652 14.852 -3.246 1 98.12 33 TRP B N 1
ATOM 1246 C CA . TRP B 1 33 ? -3.785 14.062 -2.029 1 98.12 33 TRP B CA 1
ATOM 1247 C C . TRP B 1 33 ? -5.18 13.453 -1.924 1 98.12 33 TRP B C 1
ATOM 1249 O O . TRP B 1 33 ? -6.176 14.18 -1.849 1 98.12 33 TRP B O 1
ATOM 1259 N N . HIS B 1 34 ? -5.25 12.117 -1.967 1 98 34 HIS B N 1
ATOM 1260 C CA . HIS B 1 34 ? -6.531 11.422 -1.908 1 98 34 HIS B CA 1
ATOM 1261 C C . HIS B 1 34 ? -6.828 10.938 -0.494 1 98 34 HIS B C 1
ATOM 1263 O O . HIS B 1 34 ? -6.395 9.852 -0.104 1 98 34 HIS B O 1
ATOM 1269 N N . GLN B 1 35 ? -7.582 11.719 0.214 1 95.19 35 GLN B N 1
ATOM 1270 C CA . GLN B 1 35 ? -8.062 11.359 1.545 1 95.19 35 GLN B CA 1
ATOM 1271 C C . GLN B 1 35 ? -9.297 10.469 1.464 1 95.19 35 GLN B C 1
ATOM 1273 O O . GLN B 1 35 ? -10.336 10.891 0.954 1 95.19 35 GLN B O 1
ATOM 1278 N N . PRO B 1 36 ? -9.148 9.289 1.997 1 92.62 36 PRO B N 1
ATOM 1279 C CA . PRO B 1 36 ? -10.312 8.406 1.925 1 92.62 36 PRO B CA 1
ATOM 1280 C C . PRO B 1 36 ? -11.383 8.75 2.955 1 92.62 36 PRO B C 1
ATOM 1282 O O . PRO B 1 36 ? -11.164 9.617 3.811 1 92.62 36 PRO B O 1
ATOM 1285 N N . GLY B 1 37 ? -12.531 7.977 2.729 1 89.31 37 GLY B N 1
ATOM 1286 C CA . GLY B 1 37 ? -13.539 8 3.779 1 89.31 37 GLY B CA 1
ATOM 1287 C C . GLY B 1 37 ? -14.727 8.883 3.447 1 89.31 37 GLY B C 1
ATOM 1288 O O . GLY B 1 37 ? -14.852 9.359 2.318 1 89.31 37 GLY B O 1
ATOM 1289 N N . ASN B 1 38 ? -15.555 8.859 4.391 1 83.69 38 ASN B N 1
ATOM 1290 C CA . ASN B 1 38 ? -16.797 9.633 4.348 1 83.69 38 ASN B CA 1
ATOM 1291 C C . ASN B 1 38 ? -16.891 10.609 5.516 1 83.69 38 ASN B C 1
ATOM 1293 O O . ASN B 1 38 ? -17.766 10.5 6.359 1 83.69 38 ASN B O 1
ATOM 1297 N N . HIS B 1 39 ? -15.977 11.469 5.605 1 80.5 39 HIS B N 1
ATOM 1298 C CA . HIS B 1 39 ? -15.969 12.492 6.648 1 80.5 39 HIS B CA 1
ATOM 1299 C C . HIS B 1 39 ? -15.68 13.867 6.07 1 80.5 39 HIS B C 1
ATOM 1301 O O . HIS B 1 39 ? -15.43 14.008 4.871 1 80.5 39 HIS B O 1
ATOM 1307 N N . SER B 1 40 ? -15.688 14.844 6.836 1 76.5 40 SER B N 1
ATOM 1308 C CA . SER B 1 40 ? -15.711 16.234 6.391 1 76.5 40 SER B CA 1
ATOM 1309 C C . SER B 1 40 ? -14.445 16.578 5.609 1 76.5 40 SER B C 1
ATOM 1311 O O . SER B 1 40 ? -14.461 17.469 4.75 1 76.5 40 SER B O 1
ATOM 1313 N N . THR B 1 41 ? -13.445 15.805 5.809 1 80.06 41 THR B N 1
ATOM 1314 C CA . THR B 1 41 ? -12.188 16.172 5.168 1 80.06 41 THR B CA 1
ATOM 1315 C C . THR B 1 41 ? -11.773 15.125 4.137 1 80.06 41 THR B C 1
ATOM 1317 O O . THR B 1 41 ? -10.633 15.117 3.67 1 80.06 41 THR B O 1
ATOM 1320 N N . SER B 1 42 ? -12.758 14.312 3.873 1 88.12 42 SER B N 1
ATOM 1321 C CA . SER B 1 42 ? -12.477 13.32 2.842 1 88.12 42 SER B CA 1
ATOM 1322 C C . SER B 1 42 ? -12.477 13.953 1.452 1 88.12 42 SER B C 1
ATOM 1324 O O . SER B 1 42 ? -13.047 15.023 1.252 1 88.12 42 SER B O 1
ATOM 1326 N N . GLY B 1 43 ? -11.758 13.242 0.508 1 91.81 43 GLY B N 1
ATOM 1327 C CA . GLY B 1 43 ? -11.719 13.695 -0.875 1 91.81 43 GLY B CA 1
ATOM 1328 C C . GLY B 1 43 ? -10.336 14.148 -1.312 1 91.81 43 GLY B C 1
ATOM 1329 O O . GLY B 1 43 ? -9.375 14.062 -0.545 1 91.81 43 GLY B O 1
ATOM 1330 N N . ALA B 1 44 ? -10.297 14.625 -2.52 1 95.62 44 ALA B N 1
ATOM 1331 C CA . ALA B 1 44 ? -9.016 15.039 -3.092 1 95.62 44 ALA B CA 1
ATOM 1332 C C . ALA B 1 44 ? -8.664 16.469 -2.666 1 95.62 44 ALA B C 1
ATOM 1334 O O . ALA B 1 44 ? -9.508 17.359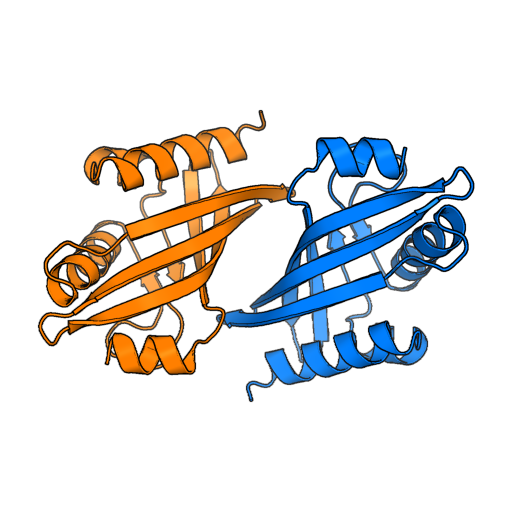 -2.711 1 95.62 44 ALA B O 1
ATOM 1335 N N . LYS B 1 45 ? -7.492 16.609 -2.107 1 97 45 LYS B N 1
ATOM 1336 C CA . LYS B 1 45 ? -6.879 17.922 -1.864 1 97 45 LYS B CA 1
ATOM 1337 C C . LYS B 1 45 ? -5.824 18.234 -2.922 1 97 45 LYS B C 1
ATOM 1339 O O . LYS B 1 45 ? -4.852 17.484 -3.076 1 97 45 LYS B O 1
ATOM 1344 N N . ILE B 1 46 ? -6.027 19.375 -3.605 1 97.5 46 ILE B N 1
ATOM 1345 C CA . ILE B 1 46 ? -5.148 19.688 -4.727 1 97.5 46 ILE B CA 1
ATOM 1346 C C . ILE B 1 46 ? -4.348 20.953 -4.414 1 97.5 46 ILE B C 1
ATOM 1348 O O . ILE B 1 46 ? -4.922 22 -4.117 1 97.5 46 ILE B O 1
ATOM 1352 N N . GLY B 1 47 ? -3.066 20.781 -4.504 1 97.69 47 GLY B N 1
ATOM 1353 C CA . GLY B 1 47 ? -2.168 21.906 -4.27 1 97.69 47 GLY B CA 1
ATOM 1354 C C . GLY B 1 47 ? -1.667 21.984 -2.84 1 97.69 47 GLY B C 1
ATOM 1355 O O . GLY B 1 47 ? -2.322 21.484 -1.92 1 97.69 47 GLY B O 1
ATOM 1356 N N . LYS B 1 48 ? -0.57 22.641 -2.682 1 97.38 48 LYS B N 1
ATOM 1357 C CA . LYS B 1 48 ? 0.139 22.656 -1.404 1 97.38 48 LYS B CA 1
ATOM 1358 C C . LYS B 1 48 ? -0.628 23.469 -0.363 1 97.38 48 LYS B C 1
ATOM 1360 O O . LYS B 1 48 ? -0.666 23.109 0.812 1 97.38 48 LYS B O 1
ATOM 1365 N N . GLU B 1 49 ? -1.212 24.5 -0.742 1 95.88 49 GLU B N 1
ATOM 1366 C CA . GLU B 1 49 ? -1.954 25.328 0.197 1 95.88 49 GLU B CA 1
ATOM 1367 C C . GLU B 1 49 ? -3.146 24.578 0.78 1 95.88 49 GLU B C 1
ATOM 1369 O O . GLU B 1 49 ? -3.34 24.562 1.998 1 95.88 49 GLU B O 1
ATOM 1374 N N . VAL B 1 50 ? -3.918 23.984 -0.145 1 96.19 50 VAL B N 1
ATOM 1375 C CA . VAL B 1 50 ? -5.082 23.203 0.279 1 96.19 50 VAL B CA 1
ATOM 1376 C C . VAL B 1 50 ? -4.641 22.047 1.17 1 96.19 50 VAL B C 1
ATOM 1378 O O . VAL B 1 50 ? -5.25 21.797 2.211 1 96.19 50 VAL B O 1
ATOM 1381 N N . LEU B 1 51 ? -3.574 21.391 0.794 1 96.12 51 LEU B N 1
ATOM 1382 C CA . LEU B 1 51 ? -3.055 20.266 1.566 1 96.12 51 LEU B CA 1
ATOM 1383 C C . LEU B 1 51 ? -2.58 20.734 2.941 1 96.12 51 LEU B C 1
ATOM 1385 O O . LEU B 1 51 ? -2.838 20.062 3.945 1 96.12 51 LEU B O 1
ATOM 1389 N N . GLY B 1 52 ? -1.875 21.828 2.992 1 94.69 52 GLY B N 1
ATOM 1390 C CA . GLY B 1 52 ? -1.431 22.359 4.27 1 94.69 52 GLY B CA 1
ATOM 1391 C C . GLY B 1 52 ? -2.566 22.578 5.25 1 94.69 52 GLY B C 1
ATOM 1392 O O . GLY B 1 52 ? -2.471 22.203 6.414 1 94.69 52 GLY B O 1
ATOM 1393 N N . ALA B 1 53 ? -3.609 23.219 4.773 1 94 53 ALA B N 1
ATOM 1394 C CA . ALA B 1 53 ? -4.785 23.438 5.609 1 94 53 ALA B CA 1
ATOM 1395 C C . ALA B 1 53 ? -5.398 22.125 6.07 1 94 53 ALA B C 1
ATOM 1397 O O . ALA B 1 53 ? -5.828 22 7.219 1 94 53 ALA B O 1
ATOM 1398 N N . HIS B 1 54 ? -5.414 21.172 5.188 1 93.5 54 HIS B N 1
ATOM 1399 C CA . HIS B 1 54 ? -5.957 19.844 5.484 1 93.5 54 HIS B CA 1
ATOM 1400 C C . HIS B 1 54 ? -5.148 19.156 6.578 1 93.5 54 HIS B C 1
ATOM 1402 O O . HIS B 1 54 ? -5.715 18.656 7.559 1 93.5 54 HIS B O 1
ATOM 1408 N N . LEU B 1 55 ? -3.877 19.172 6.449 1 91.94 55 LEU B N 1
ATOM 1409 C CA . LEU B 1 55 ? -3.004 18.516 7.422 1 91.94 55 LEU B CA 1
ATOM 1410 C C . LEU B 1 55 ? -3.107 19.203 8.781 1 91.94 55 LEU B C 1
ATOM 1412 O O . LEU B 1 55 ? -3.041 18.547 9.82 1 91.94 55 LEU B O 1
ATOM 1416 N N . ALA B 1 56 ? -3.305 20.469 8.797 1 90.19 56 ALA B N 1
ATOM 1417 C CA . ALA B 1 56 ? -3.445 21.234 10.031 1 90.19 56 ALA B CA 1
ATOM 1418 C C . ALA B 1 56 ? -4.695 20.812 10.805 1 90.19 56 ALA B C 1
ATOM 1420 O O . ALA B 1 56 ? -4.711 20.844 12.031 1 90.19 56 ALA B O 1
ATOM 1421 N N . THR B 1 57 ? -5.68 20.391 10.086 1 90.62 57 THR B N 1
ATOM 1422 C CA . THR B 1 57 ? -6.93 20 10.727 1 90.62 57 THR B CA 1
ATOM 1423 C C . THR B 1 57 ? -6.719 18.781 11.625 1 90.62 57 THR B C 1
ATOM 1425 O O . THR B 1 57 ? -7.352 18.672 12.68 1 90.62 57 THR B O 1
ATOM 1428 N N . PHE B 1 58 ? -5.848 17.875 11.281 1 89.81 58 PHE B N 1
ATOM 1429 C CA . PHE B 1 58 ? -5.59 16.688 12.086 1 89.81 58 PHE B CA 1
ATOM 1430 C C . PHE B 1 58 ? -4.926 17.062 13.406 1 89.81 58 PHE B C 1
ATOM 1432 O O . PHE B 1 58 ? -5.262 16.5 14.453 1 89.81 58 PHE B O 1
ATOM 1439 N N . ALA B 1 59 ? -3.973 17.984 13.305 1 89.19 59 ALA B N 1
ATOM 1440 C CA . ALA B 1 59 ? -3.336 18.484 14.523 1 89.19 59 ALA B CA 1
ATOM 1441 C C . ALA B 1 59 ? -4.355 19.141 15.445 1 89.19 59 ALA B C 1
ATOM 1443 O O . ALA B 1 59 ? -4.352 18.906 16.656 1 89.19 59 ALA B O 1
ATOM 1444 N N . GLU B 1 60 ? -5.207 19.891 14.828 1 91.19 60 GLU B N 1
ATOM 1445 C CA . GLU B 1 60 ? -6.215 20.609 15.602 1 91.19 60 GLU B CA 1
ATOM 1446 C C . GLU B 1 60 ? -7.18 19.656 16.297 1 91.19 60 GLU B C 1
ATOM 1448 O O . GLU B 1 60 ? -7.465 19.797 17.484 1 91.19 60 GLU B O 1
ATOM 1453 N N . LYS B 1 61 ? -7.582 18.641 15.609 1 91.69 61 LYS B N 1
ATOM 1454 C CA . LYS B 1 61 ? -8.594 17.719 16.109 1 91.69 61 LYS B CA 1
ATOM 1455 C C . LYS B 1 61 ? -8.016 16.797 17.172 1 91.69 61 LYS B C 1
ATOM 1457 O O . LYS B 1 61 ? -8.766 16.141 17.906 1 91.69 61 LYS B O 1
ATOM 1462 N N . THR B 1 62 ? -6.754 16.75 17.281 1 94.38 62 THR B N 1
ATOM 1463 C CA . THR B 1 62 ? -6.125 15.836 18.234 1 94.38 62 THR B CA 1
ATOM 1464 C C . THR B 1 62 ? -5.266 16.594 19.234 1 94.38 62 THR B C 1
ATOM 1466 O O . THR B 1 62 ? -4.402 16.016 19.891 1 94.38 62 THR B O 1
ATOM 1469 N N . ASN B 1 63 ? -5.398 17.906 19.219 1 92.44 63 ASN B N 1
ATOM 1470 C CA . ASN B 1 63 ? -4.633 18.766 20.125 1 92.44 63 ASN B CA 1
ATOM 1471 C C . ASN B 1 63 ? -3.133 18.562 19.953 1 92.44 63 ASN B C 1
ATOM 1473 O O . ASN B 1 63 ? -2.402 18.422 20.922 1 92.44 63 ASN B O 1
ATOM 1477 N N . GLY B 1 64 ? -2.75 18.312 18.734 1 92.81 64 GLY B N 1
ATOM 1478 C CA . GLY B 1 64 ? -1.344 18.281 18.375 1 92.81 64 GLY B CA 1
ATOM 1479 C C . GLY B 1 64 ? -0.705 16.922 18.578 1 92.81 64 GLY B C 1
ATOM 1480 O O . GLY B 1 64 ? 0.511 16.766 18.438 1 92.81 64 GLY B O 1
ATOM 1481 N N . THR B 1 65 ? -1.5 15.875 18.859 1 94.88 65 THR B N 1
ATOM 1482 C CA . THR B 1 65 ? -0.907 14.586 19.203 1 94.88 65 THR B CA 1
ATOM 1483 C C . THR B 1 65 ? -0.862 13.68 17.969 1 94.88 65 THR B C 1
ATOM 1485 O O . THR B 1 65 ? -0.282 12.594 18.016 1 94.88 65 THR B O 1
ATOM 1488 N N . PHE B 1 66 ? -1.426 14.117 16.922 1 95 66 PHE B N 1
ATOM 1489 C CA . PHE B 1 66 ? -1.479 13.281 15.727 1 95 66 PHE B CA 1
ATOM 1490 C C . PHE B 1 66 ? -0.076 12.984 15.203 1 95 66 PHE B C 1
ATOM 1492 O O . PHE B 1 66 ? 0.75 13.891 15.086 1 95 66 PHE B O 1
ATOM 1499 N N . LYS B 1 67 ? 0.171 11.742 14.922 1 95.81 67 LYS B N 1
ATOM 1500 C CA . LYS B 1 67 ? 1.448 11.281 14.383 1 95.81 67 LYS B CA 1
ATOM 1501 C C . LYS B 1 67 ? 1.247 10.148 13.383 1 95.81 67 LYS B C 1
ATOM 1503 O O . LYS B 1 67 ? 0.321 9.344 13.523 1 95.81 67 LYS B O 1
ATOM 1508 N N . VAL B 1 68 ? 2.109 10.172 12.445 1 96.62 68 VAL B N 1
ATOM 1509 C CA . VAL B 1 68 ? 2.225 9.047 11.531 1 96.62 68 VAL B CA 1
ATOM 1510 C C . VAL B 1 68 ? 3.582 8.367 11.711 1 96.62 68 VAL B C 1
ATOM 1512 O O . VAL B 1 68 ? 4.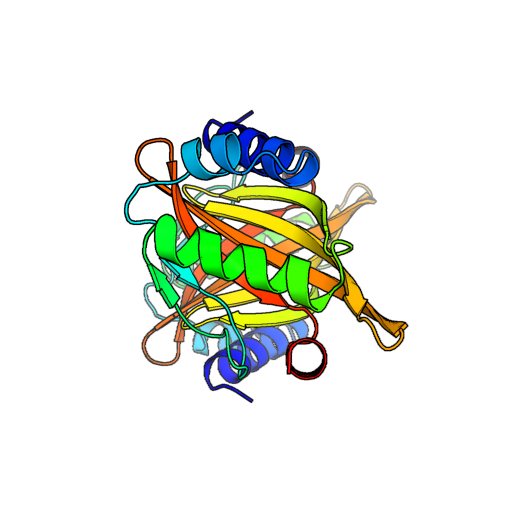625 9.016 11.57 1 96.62 68 VAL B O 1
ATOM 1515 N N . VAL B 1 69 ? 3.586 7.156 12.078 1 97.62 69 VAL B N 1
ATOM 1516 C CA . VAL B 1 69 ? 4.797 6.367 12.258 1 97.62 69 VAL B CA 1
ATOM 1517 C C . VAL B 1 69 ? 4.973 5.41 11.078 1 97.62 69 VAL B C 1
ATOM 1519 O O . VAL B 1 69 ? 4.109 4.566 10.82 1 97.62 69 VAL B O 1
ATOM 1522 N N . THR B 1 70 ? 6.059 5.582 10.391 1 98.5 70 THR B N 1
ATOM 1523 C CA . THR B 1 70 ? 6.355 4.648 9.312 1 98.5 70 THR B CA 1
ATOM 1524 C C . THR B 1 70 ? 6.973 3.365 9.867 1 98.5 70 THR B C 1
ATOM 1526 O O . THR B 1 70 ? 8.039 3.398 10.492 1 98.5 70 THR B O 1
ATOM 1529 N N . ASN B 1 71 ? 6.316 2.256 9.648 1 98.56 71 ASN B N 1
ATOM 1530 C CA . ASN B 1 71 ? 6.836 0.962 10.078 1 98.56 71 ASN B CA 1
ATOM 1531 C C . ASN B 1 71 ? 7.879 0.423 9.102 1 98.56 71 ASN B C 1
ATOM 1533 O O . ASN B 1 71 ? 8.93 -0.075 9.523 1 98.56 71 ASN B O 1
ATOM 1537 N N . TRP B 1 72 ? 7.582 0.427 7.867 1 98.38 72 TRP B N 1
ATOM 1538 C CA . TRP B 1 72 ? 8.5 0.09 6.785 1 98.38 72 TRP B CA 1
ATOM 1539 C C . TRP B 1 72 ? 8.031 0.694 5.465 1 98.38 72 TRP B C 1
ATOM 1541 O O . TRP B 1 72 ? 6.898 1.159 5.355 1 98.38 72 TRP B O 1
ATOM 1551 N N . VAL B 1 73 ? 8.906 0.805 4.527 1 98.5 73 VAL B N 1
ATOM 1552 C CA . VAL B 1 73 ? 8.633 1.419 3.232 1 98.5 73 VAL B CA 1
ATOM 1553 C C . VAL B 1 73 ? 9.32 0.627 2.125 1 98.5 73 VAL B C 1
ATOM 1555 O O . VAL B 1 73 ? 10.367 0.015 2.352 1 98.5 73 VAL B O 1
ATOM 1558 N N . SER B 1 74 ? 8.703 0.621 1.001 1 98.06 74 SER B N 1
ATOM 1559 C CA . SER B 1 74 ? 9.258 -0.021 -0.184 1 98.06 74 SER B CA 1
ATOM 1560 C C . SER B 1 74 ? 8.812 0.685 -1.459 1 98.06 74 SER B C 1
ATOM 1562 O O . SER B 1 74 ? 7.809 1.401 -1.458 1 98.06 74 SER B O 1
ATOM 1564 N N . ASP B 1 75 ? 9.633 0.52 -2.469 1 97.81 75 ASP B N 1
ATOM 1565 C CA . ASP B 1 75 ? 9.266 1.155 -3.732 1 97.81 75 ASP B CA 1
ATOM 1566 C C . ASP B 1 75 ? 9.109 0.119 -4.844 1 97.81 75 ASP B C 1
ATOM 1568 O O . ASP B 1 75 ? 9.578 -1.016 -4.711 1 97.81 75 ASP B O 1
ATOM 1572 N N . ASN B 1 76 ? 8.383 0.422 -5.855 1 97.94 76 ASN B N 1
ATOM 1573 C CA . ASN B 1 76 ? 8.148 -0.304 -7.102 1 97.94 76 ASN B CA 1
ATOM 1574 C C . ASN B 1 76 ? 7.84 0.645 -8.258 1 97.94 76 ASN B C 1
ATOM 1576 O O . ASN B 1 76 ? 6.766 1.252 -8.289 1 97.94 76 ASN B O 1
ATOM 1580 N N . ASP B 1 77 ? 8.797 0.691 -9.164 1 95 77 ASP B N 1
ATOM 1581 C CA . ASP B 1 77 ? 8.719 1.654 -10.258 1 95 77 ASP B CA 1
ATOM 1582 C C . ASP B 1 77 ? 8.641 3.084 -9.727 1 95 77 ASP B C 1
ATOM 1584 O O . ASP B 1 77 ? 9.516 3.518 -8.977 1 95 77 ASP B O 1
ATOM 1588 N N . THR B 1 78 ? 7.57 3.801 -10.047 1 97 78 THR B N 1
ATOM 1589 C CA . THR B 1 78 ? 7.477 5.199 -9.641 1 97 78 THR B CA 1
ATOM 1590 C C . THR B 1 78 ? 6.676 5.332 -8.352 1 97 78 THR B C 1
ATOM 1592 O O . THR B 1 78 ? 6.332 6.441 -7.938 1 97 78 THR B O 1
ATOM 1595 N N . LEU B 1 79 ? 6.383 4.223 -7.762 1 98.62 79 LEU B N 1
ATOM 1596 C CA . LEU B 1 79 ? 5.547 4.242 -6.566 1 98.62 79 LEU B CA 1
ATOM 1597 C C . LEU B 1 79 ? 6.367 3.918 -5.324 1 98.62 79 LEU B C 1
ATOM 1599 O O . LEU B 1 79 ? 7.316 3.133 -5.387 1 98.62 79 LEU B O 1
ATOM 1603 N N . VAL B 1 80 ? 6.023 4.531 -4.277 1 98.81 80 VAL B N 1
ATOM 1604 C CA . VAL B 1 80 ? 6.488 4.184 -2.938 1 98.81 80 VAL B CA 1
ATOM 1605 C C . VAL B 1 80 ? 5.293 3.859 -2.043 1 98.81 80 VAL B C 1
ATOM 1607 O O . VAL B 1 80 ? 4.32 4.613 -2.004 1 98.81 80 VAL B O 1
ATOM 1610 N N . ALA B 1 81 ? 5.316 2.744 -1.417 1 98.88 81 ALA B N 1
ATOM 1611 C CA . ALA B 1 81 ? 4.301 2.361 -0.44 1 98.88 81 ALA B CA 1
ATOM 1612 C C . ALA B 1 81 ? 4.898 2.258 0.96 1 98.88 81 ALA B C 1
ATOM 1614 O O . ALA B 1 81 ? 5.918 1.591 1.159 1 98.88 81 ALA B O 1
ATOM 1615 N N . ALA B 1 82 ? 4.27 2.895 1.854 1 98.88 82 ALA B N 1
ATOM 1616 C CA . ALA B 1 82 ? 4.703 2.871 3.25 1 98.88 82 ALA B CA 1
ATOM 1617 C C . ALA B 1 82 ? 3.629 2.27 4.148 1 98.88 82 ALA B C 1
ATOM 1619 O O . ALA B 1 82 ? 2.469 2.686 4.105 1 98.88 82 ALA B O 1
ATOM 1620 N N . ASN B 1 83 ? 3.971 1.239 4.867 1 98.88 83 ASN B N 1
ATOM 1621 C CA . ASN B 1 83 ? 3.146 0.8 5.988 1 98.88 83 ASN B CA 1
ATOM 1622 C C . ASN B 1 83 ? 3.316 1.711 7.199 1 98.88 83 ASN B C 1
ATOM 1624 O O . ASN B 1 83 ? 4.438 1.938 7.66 1 98.88 83 ASN B O 1
ATOM 1628 N N . VAL B 1 84 ? 2.193 2.203 7.652 1 98.62 84 VAL B N 1
ATOM 1629 C CA . VAL B 1 84 ? 2.279 3.24 8.68 1 98.62 84 VAL B CA 1
ATOM 1630 C C . VAL B 1 84 ? 1.305 2.928 9.812 1 98.62 84 VAL B C 1
ATOM 1632 O O . VAL B 1 84 ? 0.427 2.074 9.664 1 98.62 84 VAL B O 1
ATOM 1635 N N . THR B 1 85 ? 1.526 3.498 10.922 1 98.31 85 THR B N 1
ATOM 1636 C CA . THR B 1 85 ? 0.582 3.58 12.031 1 98.31 85 THR B CA 1
ATOM 1637 C C . THR B 1 85 ? 0.215 5.031 12.32 1 98.31 85 THR B C 1
ATOM 1639 O O . THR B 1 85 ? 1.096 5.883 12.477 1 98.31 85 THR B O 1
ATOM 1642 N N . PHE B 1 86 ? -1.109 5.316 12.289 1 96.5 86 PHE B N 1
ATOM 1643 C CA . PHE B 1 86 ? -1.624 6.625 12.68 1 96.5 86 PHE B CA 1
ATOM 1644 C C . PHE B 1 86 ? -1.979 6.645 14.156 1 96.5 86 PHE B C 1
ATOM 1646 O O . PHE B 1 86 ? -2.707 5.773 14.641 1 96.5 86 PHE B O 1
ATOM 1653 N N . LEU B 1 87 ? -1.501 7.625 14.758 1 97.12 87 LEU B N 1
ATOM 1654 C CA . LEU B 1 87 ? -1.757 7.773 16.188 1 97.12 87 LEU B CA 1
ATOM 1655 C C . LEU B 1 87 ? -2.338 9.148 16.5 1 97.12 87 LEU B C 1
ATOM 1657 O O . LEU B 1 87 ? -2.043 10.125 15.797 1 97.12 87 LEU B O 1
ATOM 1661 N N . GLY B 1 88 ? -3.146 9.227 17.438 1 96.25 88 GLY B N 1
ATOM 1662 C CA . GLY B 1 88 ? -3.695 10.484 17.906 1 96.25 88 GLY B CA 1
ATOM 1663 C C . GLY B 1 88 ? -4.695 10.32 19.031 1 96.25 88 GLY B C 1
ATOM 1664 O O . GLY B 1 88 ? -5.266 9.242 19.219 1 96.25 88 GLY B O 1
ATOM 1665 N N . THR B 1 89 ? -4.844 11.375 19.781 1 96.75 89 THR B N 1
ATOM 1666 C CA . THR B 1 89 ? -5.824 11.414 20.859 1 96.75 89 THR B CA 1
ATOM 1667 C C . THR B 1 89 ? -6.699 12.664 20.734 1 96.75 89 THR B C 1
ATOM 1669 O O . THR B 1 89 ? -6.188 13.781 20.703 1 96.75 89 THR B O 1
ATOM 1672 N N . ARG B 1 90 ? -7.957 12.445 20.719 1 94.88 90 ARG B N 1
ATOM 1673 C CA . ARG B 1 90 ? -8.883 13.57 20.688 1 94.88 90 ARG B CA 1
ATOM 1674 C C . ARG B 1 90 ? -8.984 14.242 22.047 1 94.88 90 ARG B C 1
ATOM 1676 O O . ARG B 1 90 ? -8.516 13.703 23.047 1 94.88 90 ARG B O 1
ATOM 1683 N N . THR B 1 91 ? -9.633 15.383 21.984 1 90.12 91 THR B N 1
ATOM 1684 C CA . THR B 1 91 ? -9.797 16.156 23.203 1 90.12 91 THR B CA 1
ATOM 1685 C C . THR B 1 91 ? -10.633 15.398 24.234 1 90.12 91 THR B C 1
ATOM 1687 O O . THR B 1 91 ? -10.445 15.562 25.438 1 90.12 91 THR B O 1
ATOM 1690 N N . ASP B 1 92 ? -11.523 14.531 23.766 1 93.06 92 ASP B N 1
ATOM 1691 C CA . ASP B 1 92 ? -12.398 13.789 24.656 1 93.06 92 ASP B CA 1
ATOM 1692 C C . ASP B 1 92 ? -11.734 12.508 25.141 1 93.06 92 ASP B C 1
ATOM 1694 O O . ASP B 1 92 ? -12.344 11.719 25.875 1 93.06 92 ASP B O 1
ATOM 1698 N N . GLY B 1 93 ? -10.516 12.227 24.672 1 93.81 93 GLY B N 1
ATOM 1699 C CA . GLY 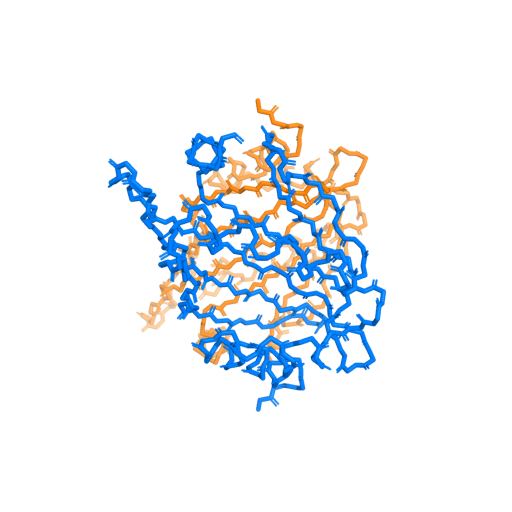B 1 93 ? -9.727 11.109 25.188 1 93.81 93 GLY B CA 1
ATOM 1700 C C . GLY B 1 93 ? -9.742 9.906 24.266 1 93.81 93 GLY B C 1
ATOM 1701 O O . GLY B 1 93 ? -9.008 8.938 24.484 1 93.81 93 GLY B O 1
ATOM 1702 N N . GLU B 1 94 ? -10.531 9.984 23.266 1 95.19 94 GLU B N 1
ATOM 1703 C CA . GLU B 1 94 ? -10.547 8.883 22.312 1 95.19 94 GLU B CA 1
ATOM 1704 C C . GLU B 1 94 ? -9.211 8.773 21.578 1 95.19 94 GLU B C 1
ATOM 1706 O O . GLU B 1 94 ? -8.672 9.773 21.109 1 95.19 94 GLU B O 1
ATOM 1711 N N . GLU B 1 95 ? -8.703 7.59 21.516 1 96.31 95 GLU B N 1
ATOM 1712 C CA . GLU B 1 95 ? -7.395 7.363 20.906 1 96.31 95 GLU B CA 1
ATOM 1713 C C . GLU B 1 95 ? -7.523 6.719 19.531 1 96.31 95 GLU B C 1
ATOM 1715 O O . GLU B 1 95 ? -8.422 5.902 19.312 1 96.31 95 GLU B O 1
ATOM 1720 N N . LEU B 1 96 ? -6.637 7.141 18.719 1 95.88 96 LEU B N 1
ATOM 1721 C CA . LEU B 1 96 ? -6.457 6.531 17.406 1 95.88 96 LEU B CA 1
ATOM 1722 C C . LEU B 1 96 ? -5.168 5.723 17.359 1 95.88 96 LEU B C 1
ATOM 1724 O O . LEU B 1 96 ? -4.105 6.211 17.75 1 95.88 96 LEU B O 1
ATOM 1728 N N . ASN B 1 97 ? -5.199 4.539 17.047 1 97.56 97 ASN B N 1
ATOM 1729 C CA . ASN B 1 97 ? -4.117 3.613 16.734 1 97.56 97 ASN B CA 1
ATOM 1730 C C . ASN B 1 97 ? -4.48 2.705 15.562 1 97.56 97 ASN B C 1
ATOM 1732 O O . ASN B 1 97 ? -5.105 1.659 15.758 1 97.56 97 ASN B O 1
ATOM 1736 N N . MET B 1 98 ? -4.152 3.201 14.445 1 97.19 98 MET B N 1
ATOM 1737 C CA . MET B 1 98 ? -4.664 2.633 13.203 1 97.19 98 MET B CA 1
ATOM 1738 C C . MET B 1 98 ? -3.525 2.281 12.25 1 97.19 98 MET B C 1
ATOM 1740 O O . MET B 1 98 ? -2.66 3.115 11.977 1 97.19 98 MET B O 1
ATOM 1744 N N . ASN B 1 99 ? -3.486 1.003 11.891 1 98.25 99 ASN B N 1
ATOM 1745 C CA . ASN B 1 99 ? -2.576 0.641 10.805 1 98.25 99 ASN B CA 1
ATOM 1746 C C . ASN B 1 99 ? -3.059 1.181 9.461 1 98.25 99 ASN B C 1
ATOM 1748 O O . ASN B 1 99 ? -4.262 1.313 9.242 1 98.25 99 ASN B O 1
ATOM 1752 N N . GLY B 1 100 ? -2.125 1.502 8.625 1 98.56 100 GLY B N 1
ATOM 1753 C CA . GLY B 1 100 ? -2.482 2.035 7.32 1 98.56 100 GLY B CA 1
ATOM 1754 C C . GLY B 1 100 ? -1.385 1.866 6.285 1 98.56 100 GLY B C 1
ATOM 1755 O O . GLY B 1 100 ? -0.361 1.235 6.555 1 98.56 100 GLY B O 1
ATOM 1756 N N . ILE B 1 101 ? -1.683 2.309 5.113 1 98.81 101 ILE B N 1
ATOM 1757 C CA . ILE B 1 101 ? -0.77 2.369 3.977 1 98.81 101 ILE B CA 1
ATOM 1758 C C . ILE B 1 101 ? -0.846 3.75 3.326 1 98.81 101 ILE B C 1
ATOM 1760 O O . ILE B 1 101 ? -1.938 4.254 3.055 1 98.81 101 ILE B O 1
ATOM 1764 N N . ASP B 1 102 ? 0.265 4.41 3.174 1 98.81 102 ASP B N 1
ATOM 1765 C CA . ASP B 1 102 ? 0.383 5.609 2.354 1 98.81 102 ASP B CA 1
ATOM 1766 C C . ASP B 1 102 ? 1.098 5.309 1.039 1 98.81 102 ASP B C 1
ATOM 1768 O O . ASP B 1 102 ? 2.211 4.781 1.038 1 98.81 102 ASP B O 1
ATOM 1772 N N . LEU B 1 103 ? 0.439 5.602 -0.023 1 98.88 103 LEU B N 1
ATOM 1773 C CA . LEU B 1 103 ? 0.978 5.383 -1.361 1 98.88 103 LEU B CA 1
ATOM 1774 C C . LEU B 1 103 ? 1.381 6.707 -2.004 1 98.88 103 LEU B C 1
ATOM 1776 O O . LEU B 1 103 ? 0.604 7.664 -2.002 1 98.88 103 LEU B O 1
ATOM 1780 N N . PHE B 1 104 ? 2.584 6.707 -2.537 1 98.88 104 PHE B N 1
ATOM 1781 C CA . PHE B 1 104 ? 3.127 7.898 -3.176 1 98.88 104 PHE B CA 1
ATOM 1782 C C . PHE B 1 104 ? 3.482 7.621 -4.633 1 98.88 104 PHE B C 1
ATOM 1784 O O . PHE B 1 104 ? 4.145 6.625 -4.934 1 98.88 104 PHE B O 1
ATOM 1791 N N . ARG B 1 105 ? 3.049 8.43 -5.531 1 98.81 105 ARG B N 1
ATOM 1792 C CA . ARG B 1 105 ? 3.551 8.422 -6.898 1 98.81 105 ARG B CA 1
ATOM 1793 C C . ARG B 1 105 ? 4.578 9.531 -7.113 1 98.81 105 ARG B C 1
ATOM 1795 O O . ARG B 1 105 ? 4.309 10.695 -6.836 1 98.81 105 ARG B O 1
ATOM 1802 N N . MET B 1 106 ? 5.723 9.164 -7.551 1 98.62 106 MET B N 1
ATOM 1803 C CA . MET B 1 106 ? 6.816 10.094 -7.797 1 98.62 106 MET B CA 1
ATOM 1804 C C . MET B 1 106 ? 6.84 10.539 -9.258 1 98.62 106 MET B C 1
ATOM 1806 O O . MET B 1 106 ? 6.613 9.727 -10.156 1 98.62 106 MET B O 1
ATOM 1810 N N . GLU B 1 107 ? 7.047 11.789 -9.438 1 98.25 107 GLU B N 1
ATOM 1811 C CA . GLU B 1 107 ? 7.227 12.367 -10.773 1 98.25 107 GLU B CA 1
ATOM 1812 C C . GLU B 1 107 ? 8.203 13.539 -10.734 1 98.25 107 GLU B C 1
ATOM 1814 O O . GLU B 1 107 ? 8.062 14.445 -9.914 1 98.25 107 GLU B O 1
ATOM 1819 N N . ASP B 1 108 ? 9.25 13.469 -11.57 1 97.25 108 ASP B N 1
ATOM 1820 C CA . ASP B 1 108 ? 10.227 14.539 -11.734 1 97.25 108 ASP B CA 1
ATOM 1821 C C . ASP B 1 108 ? 10.875 14.906 -10.406 1 97.25 108 ASP B C 1
ATOM 1823 O O . ASP B 1 108 ? 11 16.078 -10.062 1 97.25 108 ASP B O 1
ATOM 1827 N N . GLY B 1 109 ? 11.141 13.875 -9.664 1 97.62 109 GLY B N 1
ATOM 1828 C CA . GLY B 1 109 ? 11.906 14.047 -8.438 1 97.62 109 GLY B CA 1
ATOM 1829 C C . GLY B 1 109 ? 11.078 14.594 -7.293 1 97.62 109 GLY B C 1
ATOM 1830 O O . GLY B 1 109 ? 11.633 15.102 -6.312 1 97.62 109 GLY B O 1
ATOM 1831 N N . LYS B 1 110 ? 9.766 14.578 -7.41 1 98.69 110 LYS B N 1
ATOM 1832 C CA . LYS B 1 110 ? 8.852 15.07 -6.383 1 98.69 110 LYS B CA 1
ATOM 1833 C C . LYS B 1 110 ? 7.711 14.086 -6.145 1 98.69 110 LYS B C 1
ATOM 1835 O O . LYS B 1 110 ? 7.441 13.227 -6.984 1 98.69 110 LYS B O 1
ATOM 1840 N N . ILE B 1 111 ? 7.082 14.18 -4.988 1 98.81 111 ILE B N 1
ATOM 1841 C CA . ILE B 1 111 ? 5.816 13.492 -4.746 1 98.81 111 ILE B CA 1
ATOM 1842 C C . ILE B 1 111 ? 4.695 14.195 -5.512 1 98.81 111 ILE B C 1
ATOM 1844 O O . ILE B 1 111 ? 4.426 15.375 -5.285 1 98.81 111 ILE B O 1
ATOM 1848 N N . LYS B 1 112 ? 4.102 13.484 -6.375 1 98.81 112 LYS B N 1
ATOM 1849 C CA . LYS B 1 112 ? 3.098 14.078 -7.258 1 98.81 112 LYS B CA 1
ATOM 1850 C C . LYS B 1 112 ? 1.687 13.758 -6.77 1 98.81 112 LYS B C 1
ATOM 1852 O O . LYS B 1 112 ? 0.765 14.555 -6.965 1 98.81 112 LYS B O 1
ATOM 1857 N N . GLU B 1 113 ? 1.527 12.664 -6.234 1 98.75 113 GLU B N 1
ATOM 1858 C CA . GLU B 1 113 ? 0.211 12.172 -5.844 1 98.75 113 GLU B CA 1
ATOM 1859 C C . GLU B 1 113 ? 0.311 11.203 -4.668 1 98.75 113 GLU B C 1
ATOM 1861 O O . GLU B 1 113 ? 1.267 10.43 -4.57 1 98.75 113 GLU B O 1
ATOM 1866 N N . VAL B 1 114 ? -0.649 11.266 -3.713 1 98.81 114 VAL B N 1
ATOM 1867 C CA . VAL B 1 114 ? -0.64 10.445 -2.508 1 98.81 114 VAL B CA 1
ATOM 1868 C C . VAL B 1 114 ? -2.029 9.852 -2.273 1 98.81 114 VAL B C 1
ATOM 1870 O O . VAL B 1 114 ? -3.037 10.547 -2.416 1 98.81 114 VAL B O 1
ATOM 1873 N N . TRP B 1 115 ? -2.146 8.578 -2.059 1 98.62 115 TRP B N 1
ATOM 1874 C CA . TRP B 1 115 ? -3.359 7.906 -1.6 1 98.62 115 TRP B CA 1
ATOM 1875 C C . TRP B 1 115 ? -3.172 7.344 -0.196 1 98.62 115 TRP B C 1
ATOM 1877 O O . TRP B 1 115 ? -2.158 6.699 0.09 1 98.62 115 TRP B O 1
ATOM 1887 N N . LEU B 1 116 ? -4.117 7.539 0.612 1 98.38 116 LEU B N 1
ATOM 1888 C CA . LEU B 1 116 ? -4.078 6.992 1.964 1 98.38 116 LEU B CA 1
ATOM 1889 C C . LEU B 1 116 ? -5.062 5.836 2.111 1 98.38 116 LEU B C 1
ATOM 1891 O O . LEU B 1 116 ? -6.184 5.902 1.605 1 98.38 116 LEU B O 1
ATOM 1895 N N . PHE B 1 117 ? -4.656 4.797 2.811 1 98.25 117 PHE B N 1
ATOM 1896 C CA . PHE B 1 117 ? -5.492 3.643 3.123 1 98.25 117 PHE B CA 1
ATOM 1897 C C . PHE B 1 117 ? -5.469 3.348 4.617 1 98.25 117 PHE B C 1
ATOM 1899 O O . PHE B 1 117 ? -4.398 3.211 5.215 1 98.25 117 PHE B O 1
ATOM 1906 N N . SER B 1 118 ? -6.605 3.27 5.195 1 97.38 118 SER B N 1
ATOM 1907 C CA . SER B 1 118 ? -6.723 2.889 6.602 1 97.38 118 SER B CA 1
ATOM 1908 C C . SER B 1 118 ? -7.152 1.433 6.746 1 97.38 118 SER B C 1
ATOM 1910 O O . SER B 1 118 ? -8.008 0.956 6.004 1 97.38 118 SER B O 1
ATOM 1912 N N . ALA B 1 119 ? -6.594 0.718 7.766 1 98 119 ALA B N 1
ATOM 1913 C CA . ALA B 1 119 ? -6.934 -0.683 7.996 1 98 119 ALA B CA 1
ATOM 1914 C C . ALA B 1 119 ? -8.406 -0.834 8.367 1 98 119 ALA B C 1
ATOM 1916 O O . ALA B 1 119 ? -9.023 -1.865 8.086 1 98 119 ALA B O 1
ATOM 1917 N N . ASP B 1 120 ? -8.914 0.132 9.047 1 96.56 120 ASP B N 1
ATOM 1918 C CA . ASP B 1 120 ? -10.32 0.208 9.414 1 96.56 120 ASP B CA 1
ATOM 1919 C C . ASP B 1 120 ? -10.891 1.594 9.117 1 96.56 120 ASP B C 1
ATOM 1921 O O . ASP B 1 120 ? -10.875 2.477 9.977 1 96.56 120 ASP B O 1
ATOM 1925 N N . GLN B 1 121 ? -11.43 1.694 7.902 1 94.31 121 GLN B N 1
ATOM 1926 C CA . GLN B 1 121 ? -11.898 2.998 7.445 1 94.31 121 GLN B CA 1
ATOM 1927 C C . GLN B 1 121 ? -13.094 3.473 8.266 1 94.31 121 GLN B C 1
ATOM 1929 O O . GLN B 1 121 ? -13.234 4.668 8.531 1 94.31 121 GLN B O 1
ATOM 1934 N N . LYS B 1 122 ? -13.984 2.574 8.656 1 93.56 122 LYS B N 1
ATOM 1935 C CA . LYS B 1 122 ? -15.148 2.949 9.461 1 93.56 122 LYS B CA 1
ATOM 1936 C C . LYS B 1 122 ? -14.719 3.547 10.797 1 93.56 122 LYS B C 1
ATOM 1938 O O . LYS B 1 122 ? -15.281 4.551 11.242 1 93.56 122 LYS B O 1
ATOM 1943 N N . ALA B 1 123 ? -13.719 2.926 11.43 1 93.75 123 ALA B N 1
ATOM 1944 C CA . ALA B 1 123 ? -13.195 3.434 12.695 1 93.75 123 ALA B CA 1
ATOM 1945 C C . ALA B 1 123 ? -12.562 4.812 12.516 1 93.75 123 ALA B C 1
ATOM 1947 O O . ALA B 1 123 ? -12.719 5.688 13.367 1 93.75 123 ALA B O 1
ATOM 1948 N N . GLU B 1 124 ? -11.852 4.945 11.406 1 92.69 124 GLU B N 1
ATOM 1949 C CA . GLU B 1 124 ? -11.227 6.234 11.141 1 92.69 124 GLU B CA 1
ATOM 1950 C C . GLU B 1 124 ? -12.273 7.324 10.922 1 92.69 124 GLU B C 1
ATOM 1952 O O . GLU B 1 124 ? -12.125 8.445 11.422 1 92.69 124 GLU B O 1
ATOM 1957 N N . ASP B 1 125 ? -13.297 7.016 10.133 1 93.19 125 ASP B N 1
ATOM 1958 C CA . ASP B 1 125 ? -14.383 7.961 9.898 1 93.19 125 ASP B CA 1
ATOM 1959 C C . ASP B 1 125 ? -15.008 8.414 11.219 1 93.19 125 ASP B C 1
ATOM 1961 O O . ASP B 1 125 ? -15.289 9.602 11.406 1 93.19 125 ASP B O 1
ATOM 1965 N N . ALA B 1 126 ? -15.234 7.477 12.062 1 91.19 126 ALA B N 1
ATOM 1966 C CA . ALA B 1 126 ? -15.82 7.781 13.367 1 91.19 126 ALA B CA 1
ATOM 1967 C C . ALA B 1 126 ? -14.906 8.688 14.18 1 91.19 126 ALA B C 1
ATOM 1969 O O . ALA B 1 126 ? -15.375 9.586 14.883 1 91.19 126 ALA B O 1
ATOM 1970 N N . PHE B 1 127 ? -13.625 8.438 14.055 1 92.81 127 PHE B N 1
ATOM 1971 C CA . PHE B 1 127 ? -12.656 9.203 14.828 1 92.81 127 PHE B CA 1
ATOM 1972 C C . PHE B 1 127 ? -12.602 10.648 14.352 1 92.81 127 PHE B C 1
ATOM 1974 O O . PHE B 1 127 ? -12.562 11.578 15.172 1 92.81 127 PHE B O 1
ATOM 1981 N N . TRP B 1 128 ? -12.602 10.828 13.047 1 90 128 TRP B N 1
ATOM 1982 C CA . TRP B 1 128 ? -12.422 12.156 12.484 1 90 128 TRP B CA 1
ATOM 1983 C C . TRP B 1 128 ? -13.75 12.898 12.383 1 90 128 TRP B C 1
ATOM 1985 O O . TRP B 1 128 ? -13.781 14.125 12.281 1 90 128 TRP B O 1
ATOM 1995 N N . GLY B 1 129 ? -14.844 12.117 12.383 1 82.56 129 GLY B N 1
ATOM 1996 C CA . GLY B 1 129 ? -16.172 12.711 12.383 1 82.56 129 GLY B CA 1
ATOM 1997 C C . GLY B 1 129 ? -16.719 12.945 10.984 1 82.56 129 GLY B C 1
ATOM 1998 O O . GLY B 1 129 ? -17.781 13.531 10.82 1 82.56 129 GLY B O 1
#

Nearest PDB structures (foldseek):
  3g8z-assembly1_A-2  TM=9.300E-01  e=1.071E-13  Xanthomonas campestris pv. campestris
  1tuh-assembly1_A-2  TM=9.520E-01  e=6.727E-12  uncultured bacterium
  6a5g-assembly2_C  TM=8.810E-01  e=2.233E-11  Streptomyces seoulensis
  6a5f-assembly1_B-2  TM=8.705E-01  e=1.351E-10  Nocardia argentinensis ATCC 31306
  6a5h-assembly1_A  TM=8.552E-01  e=9.426E-11  Nocardia tenerifensis NBRC 101015

Solvent-accessible surface area (backbone atoms only — not comparable to full-atom values): 13318 Å² total; per-residue (Å²): 132,56,69,68,55,51,48,46,50,51,29,51,53,19,56,76,69,66,35,59,71,62,27,53,69,38,35,37,71,73,20,36,35,40,36,50,70,83,30,85,75,35,41,78,33,66,21,57,67,51,37,51,57,54,57,48,47,51,29,62,58,14,73,62,50,50,42,76,45,76,77,42,59,31,63,46,91,55,31,36,44,29,40,29,36,39,34,28,34,32,88,88,62,55,70,44,80,39,51,31,38,43,36,34,36,52,51,95,88,18,39,37,34,36,42,42,32,44,56,51,50,69,59,49,31,63,72,74,68,131,56,70,68,56,51,48,46,48,51,30,52,54,18,57,76,70,66,37,58,72,61,27,52,69,37,35,36,71,73,20,36,35,39,38,50,70,83,32,88,75,35,42,76,34,65,22,57,68,52,37,50,58,53,57,48,48,50,30,62,59,13,75,63,50,48,44,75,44,77,76,42,58,30,62,46,91,55,32,36,44,28,39,30,36,40,36,28,34,32,90,89,62,55,72,45,80,38,51,32,39,44,35,34,36,52,52,94,89,17,39,36,33,36,42,41,32,44,56,50,51,70,61,48,28,64,72,78,77

Sequence (258 aa):
MSTNLEIFNAYNNALIAGDFAALFETMADDIIWHQPGNHSTSGAKIGKEVLGAHLATFAEKTNGTFKVVTNWVSDNDTLVAANVTFLGTRTDGEELNMNGIDLFRMEDGKIKEVWLFSADQKAEDAFWGMSTNLEIFNAYNNALIAGDFAALFETMADDIIWHQPGNHSTSGAKIGKEVLGAHLATFAEKTNGTFKVVTNWVSDNDTLVAANVTFLGTRTDGEELNMNGIDLFRMEDGKIKEVWLFSADQKAEDAFWG